Protein AF-A0A0R1YF12-F1 (afdb_monomer)

Radius of gyration: 19.69 Å; Cα contacts (8 Å, |Δi|>4): 323; chains: 1; bounding box: 51×35×56 Å

Sequence (245 aa):
MADLGYPIIEQVQYSPDTPTKLEDIIDGDEKKHRLLIEYPTVYLIYTANKSGGYKVYVGETNDIERRTEQHLNEDSKIRDDWSALAKAKNANMFVIGHDHFNKSLTLDIENQMMLYMLGVPSVKQLNNRRENEQNEYYTADEKELIFSRIWRKLHSFNHELFPVESVIRDSAIFKASPFHDLTNEQKHARDVIIDRVIDALLSKKRGQLILVEGEAGSGKTVLLSTIFYLIRVCLKTSFLAKVPV

Mean predicted aligned error: 9.7 Å

pLDDT: mean 82.24, std 15.06, range [28.94, 98.5]

Structure (mmCIF, N/CA/C/O backbone):
data_AF-A0A0R1YF12-F1
#
_entry.id   AF-A0A0R1YF12-F1
#
loop_
_atom_site.group_PDB
_atom_site.id
_atom_site.type_symbol
_atom_site.label_atom_id
_atom_site.label_alt_id
_atom_site.label_comp_id
_atom_site.label_asym_id
_atom_site.label_entity_id
_atom_site.label_seq_id
_atom_site.pdbx_PDB_ins_code
_atom_site.Cartn_x
_atom_site.Cartn_y
_atom_site.Cartn_z
_atom_site.occupancy
_atom_site.B_iso_or_equiv
_atom_site.auth_seq_id
_atom_site.auth_comp_id
_atom_site.auth_asym_id
_atom_site.auth_atom_id
_atom_site.pdbx_PDB_model_num
ATOM 1 N N . MET A 1 1 ? -15.536 7.388 -22.441 1.00 53.91 1 MET A N 1
ATOM 2 C CA . MET A 1 1 ? -14.547 7.468 -21.346 1.00 53.91 1 MET A CA 1
ATOM 3 C C . MET A 1 1 ? -13.179 7.404 -21.991 1.00 53.91 1 MET A C 1
ATOM 5 O O . MET A 1 1 ? -13.009 6.564 -22.869 1.00 53.91 1 MET A O 1
ATOM 9 N N . ALA A 1 2 ? -12.273 8.325 -21.662 1.00 56.38 2 ALA A N 1
ATOM 10 C CA . ALA A 1 2 ? -10.899 8.261 -22.154 1.00 56.38 2 ALA A CA 1
ATOM 11 C C . ALA A 1 2 ? -10.254 6.945 -21.683 1.00 56.38 2 ALA A C 1
ATOM 13 O O . ALA A 1 2 ? -10.548 6.483 -20.579 1.00 56.38 2 ALA A O 1
ATOM 14 N N . ASP A 1 3 ? -9.436 6.305 -22.521 1.00 79.44 3 ASP A N 1
ATOM 15 C CA . ASP A 1 3 ? -8.668 5.144 -22.074 1.00 79.44 3 ASP A CA 1
ATOM 16 C C . ASP A 1 3 ? -7.563 5.627 -21.132 1.00 79.44 3 ASP A C 1
ATOM 18 O O . ASP A 1 3 ? -6.599 6.249 -21.565 1.00 79.44 3 ASP A O 1
ATOM 22 N N . LEU A 1 4 ? -7.733 5.358 -19.837 1.00 83.75 4 LEU A N 1
ATOM 23 C CA . LEU A 1 4 ? -6.843 5.809 -18.762 1.00 83.75 4 LEU A CA 1
ATOM 24 C C . LEU A 1 4 ? -5.461 5.129 -18.767 1.00 83.75 4 LEU A C 1
ATOM 26 O O . LEU A 1 4 ? -4.657 5.388 -17.883 1.00 83.75 4 LEU A O 1
ATOM 30 N N . GLY A 1 5 ? -5.163 4.263 -19.742 1.00 89.38 5 GLY A N 1
ATOM 31 C CA . GLY A 1 5 ? -3.879 3.565 -19.825 1.00 89.38 5 GLY A CA 1
ATOM 32 C C . GLY A 1 5 ? -3.689 2.492 -18.743 1.00 89.38 5 GLY A C 1
ATOM 33 O O . GLY A 1 5 ? -4.531 2.277 -17.871 1.00 89.38 5 GLY A O 1
ATOM 34 N N . TYR A 1 6 ? -2.603 1.728 -18.830 1.00 94.25 6 TYR A N 1
ATOM 35 C CA . TYR A 1 6 ? -2.324 0.630 -17.898 1.00 94.25 6 TYR A CA 1
ATOM 36 C C . TYR A 1 6 ? -1.106 0.940 -17.028 1.00 94.25 6 TYR A C 1
ATOM 38 O O . TYR A 1 6 ? -0.156 1.556 -17.513 1.00 94.25 6 TYR A O 1
ATOM 46 N N . PRO A 1 7 ? -1.086 0.469 -15.768 1.00 96.62 7 PRO A N 1
ATOM 47 C CA . PRO A 1 7 ? 0.046 0.685 -14.880 1.00 96.62 7 PRO A CA 1
ATOM 48 C C . PRO A 1 7 ? 1.288 -0.074 -15.354 1.00 96.62 7 PRO A C 1
ATOM 50 O O . PRO A 1 7 ? 1.221 -1.232 -15.796 1.00 96.62 7 PRO A O 1
ATOM 53 N N . ILE A 1 8 ? 2.443 0.557 -15.185 1.00 97.56 8 ILE A N 1
ATOM 54 C CA . ILE A 1 8 ? 3.752 -0.086 -15.282 1.00 97.56 8 ILE A CA 1
ATOM 55 C C . ILE A 1 8 ? 4.098 -0.602 -13.889 1.00 97.56 8 ILE A C 1
ATOM 57 O O . ILE A 1 8 ? 3.955 0.117 -12.906 1.00 97.56 8 ILE A O 1
ATOM 61 N N . ILE A 1 9 ? 4.471 -1.878 -13.802 1.00 98.06 9 ILE A N 1
ATOM 62 C CA . ILE A 1 9 ? 4.817 -2.524 -12.537 1.00 98.06 9 ILE A CA 1
ATOM 63 C C . ILE A 1 9 ? 6.048 -3.362 -12.794 1.00 98.06 9 ILE A C 1
ATOM 65 O O . ILE A 1 9 ? 5.989 -4.242 -13.653 1.00 98.06 9 ILE A O 1
ATOM 69 N N . GLU A 1 10 ? 7.103 -3.093 -12.037 1.00 97.50 10 GLU A N 1
ATOM 70 C CA . GLU A 1 10 ? 8.343 -3.857 -12.079 1.00 97.50 10 GLU A CA 1
ATOM 71 C C . GLU A 1 10 ? 8.635 -4.455 -10.708 1.00 97.50 10 GLU A C 1
ATOM 73 O O . GLU A 1 10 ? 8.385 -3.832 -9.672 1.00 97.50 10 GLU A O 1
ATOM 78 N N . GLN A 1 11 ? 9.137 -5.690 -10.712 1.00 96.62 11 GLN A N 1
ATOM 79 C CA . GLN A 1 11 ? 9.561 -6.393 -9.510 1.00 96.62 11 GLN A CA 1
ATOM 80 C C . GLN A 1 11 ? 11.082 -6.444 -9.461 1.00 96.62 11 GLN A C 1
ATOM 82 O O . GLN A 1 11 ? 11.725 -6.941 -10.380 1.00 96.62 11 GLN A O 1
ATOM 87 N N . VAL A 1 12 ? 11.648 -6.014 -8.342 1.00 95.50 12 VAL A N 1
ATOM 88 C CA . VAL A 1 12 ? 13.086 -6.020 -8.100 1.00 95.50 12 VAL A CA 1
ATOM 89 C C . VAL A 1 12 ? 13.380 -6.612 -6.725 1.00 95.50 12 VAL A C 1
ATOM 91 O O . VAL A 1 12 ? 12.577 -6.528 -5.794 1.00 95.50 12 VAL A O 1
ATOM 94 N N . GLN A 1 13 ? 14.537 -7.250 -6.574 1.00 93.75 13 GLN A N 1
ATOM 95 C CA . GLN A 1 13 ? 14.990 -7.693 -5.258 1.00 93.75 13 GLN A CA 1
ATOM 96 C C . GLN A 1 13 ? 15.225 -6.471 -4.363 1.00 93.75 13 GLN A C 1
ATOM 98 O O . GLN A 1 13 ? 15.887 -5.527 -4.787 1.00 93.75 13 GLN A O 1
ATOM 103 N N . TYR A 1 14 ? 14.730 -6.506 -3.125 1.00 92.69 14 TYR A N 1
ATOM 104 C CA . TYR A 1 14 ? 14.918 -5.425 -2.159 1.00 92.69 14 TYR A CA 1
ATOM 105 C C . TYR A 1 14 ? 16.255 -5.593 -1.424 1.00 92.69 14 TYR A C 1
ATOM 107 O O . TYR A 1 14 ? 16.432 -6.515 -0.626 1.00 92.69 14 TYR A O 1
ATOM 115 N N . SER A 1 15 ? 17.218 -4.733 -1.743 1.00 90.25 15 SER A N 1
ATOM 116 C CA . SER A 1 15 ? 18.619 -4.797 -1.317 1.00 90.25 15 SER A CA 1
ATOM 117 C C . SER A 1 15 ? 19.312 -3.446 -1.556 1.00 90.25 15 SER A C 1
ATOM 119 O O . SER A 1 15 ? 18.753 -2.601 -2.246 1.00 90.25 15 SER A O 1
ATOM 121 N N . PRO A 1 16 ? 20.540 -3.222 -1.059 1.00 88.69 16 PRO A N 1
ATOM 122 C CA . PRO A 1 16 ? 21.311 -2.025 -1.412 1.00 88.69 16 PRO A CA 1
ATOM 123 C C . PRO A 1 16 ? 21.475 -1.793 -2.924 1.00 88.69 16 PRO A C 1
ATOM 125 O O . PRO A 1 16 ? 21.505 -0.648 -3.349 1.00 88.69 16 PRO A O 1
ATOM 128 N N . ASP A 1 17 ? 21.486 -2.857 -3.735 1.00 91.19 17 ASP A N 1
ATOM 129 C CA . ASP A 1 17 ? 21.610 -2.768 -5.199 1.00 91.19 17 ASP A CA 1
ATOM 130 C C . ASP A 1 17 ? 20.265 -2.531 -5.915 1.00 91.19 17 ASP A C 1
ATOM 132 O O . ASP A 1 17 ? 20.184 -2.636 -7.139 1.00 91.19 17 ASP A O 1
ATOM 136 N N . THR A 1 18 ? 19.172 -2.297 -5.177 1.00 92.94 18 THR A N 1
ATOM 137 C CA . THR A 1 18 ? 17.835 -2.116 -5.764 1.00 92.94 18 THR A CA 1
ATOM 138 C C . THR A 1 18 ? 17.770 -0.987 -6.795 1.00 92.94 18 THR A C 1
ATOM 140 O O . THR A 1 18 ? 17.207 -1.263 -7.851 1.00 92.94 18 THR A O 1
ATOM 143 N N . PRO A 1 19 ? 18.328 0.221 -6.560 1.00 92.19 19 PRO A N 1
ATOM 144 C CA . PRO A 1 19 ? 18.295 1.295 -7.558 1.00 92.19 19 PRO A CA 1
ATOM 145 C C . PRO A 1 19 ? 18.938 0.874 -8.885 1.00 92.19 19 PRO A C 1
ATOM 147 O O . PRO A 1 19 ? 18.293 0.909 -9.926 1.00 92.19 19 PRO A O 1
ATOM 150 N N . THR A 1 20 ? 20.155 0.321 -8.836 1.00 93.81 20 THR A N 1
ATOM 151 C CA . THR A 1 20 ? 20.862 -0.158 -10.035 1.00 93.81 20 THR A CA 1
ATOM 152 C C . THR A 1 20 ? 20.088 -1.253 -10.766 1.00 93.81 20 THR A C 1
ATOM 154 O O . THR A 1 20 ? 19.916 -1.179 -11.974 1.00 93.81 20 THR A O 1
ATOM 157 N N . LYS A 1 21 ? 19.553 -2.245 -10.043 1.00 94.75 21 LYS A N 1
ATOM 158 C CA . LYS A 1 21 ? 18.753 -3.314 -10.664 1.00 94.75 21 LYS A CA 1
ATOM 159 C C . LYS A 1 21 ? 17.446 -2.798 -11.265 1.00 94.75 21 LYS A C 1
ATOM 161 O O . LYS A 1 21 ? 16.944 -3.399 -12.208 1.00 94.75 21 LYS A O 1
ATOM 166 N N . LEU A 1 22 ? 16.855 -1.754 -10.686 1.00 95.25 22 LEU A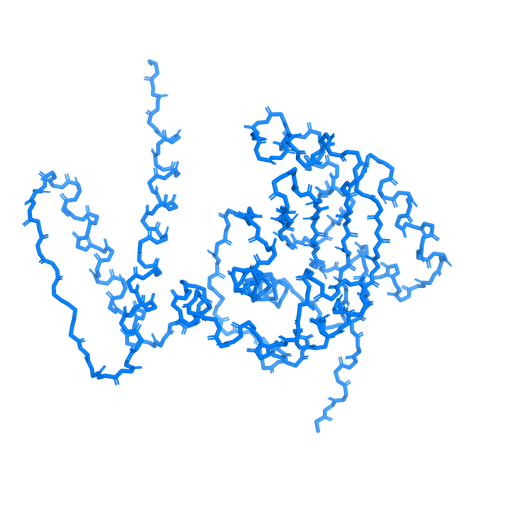 N 1
ATOM 167 C CA . LEU A 1 22 ? 15.647 -1.141 -11.225 1.00 95.25 22 LEU A CA 1
ATOM 168 C C . LEU A 1 22 ? 15.954 -0.430 -12.546 1.00 95.25 22 LEU A C 1
ATOM 170 O O . LEU A 1 22 ? 15.212 -0.627 -13.502 1.00 95.25 22 LEU A O 1
ATOM 174 N N . GLU A 1 23 ? 17.068 0.298 -12.619 1.00 94.69 2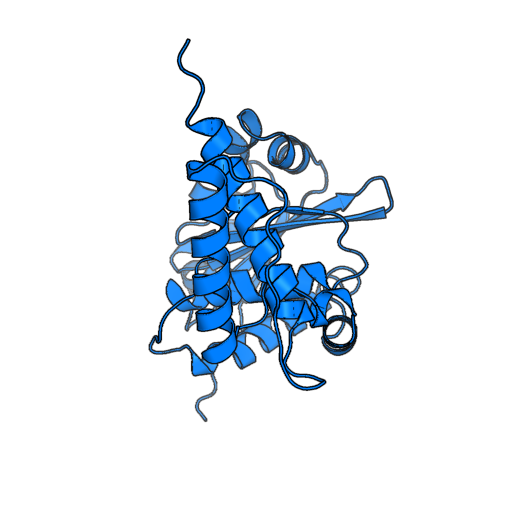3 GLU A N 1
ATOM 175 C CA . GLU A 1 23 ? 17.568 0.884 -13.869 1.00 94.69 23 GLU A CA 1
ATOM 176 C C . GLU A 1 23 ? 17.871 -0.180 -14.933 1.00 94.69 23 GLU A C 1
ATOM 178 O O . GLU A 1 23 ? 17.442 -0.055 -16.080 1.00 94.69 23 GLU A O 1
ATOM 183 N N . ASP A 1 24 ? 18.502 -1.294 -14.547 1.00 96.12 24 ASP A N 1
ATOM 184 C CA . ASP A 1 24 ? 18.747 -2.417 -15.462 1.00 96.12 24 ASP A CA 1
ATOM 185 C C . ASP A 1 24 ? 17.434 -3.014 -16.020 1.00 96.12 24 ASP A C 1
ATOM 187 O O . ASP A 1 24 ? 17.386 -3.443 -17.169 1.00 96.12 24 ASP A O 1
ATOM 191 N N . ILE A 1 25 ? 16.355 -3.052 -15.223 1.00 95.31 25 ILE A N 1
ATOM 192 C CA . ILE A 1 25 ? 15.022 -3.526 -15.654 1.00 95.31 25 ILE A CA 1
ATOM 193 C C . ILE A 1 25 ? 14.316 -2.502 -16.557 1.00 95.31 25 ILE A C 1
ATOM 195 O O . ILE A 1 25 ? 13.521 -2.875 -17.431 1.00 95.31 25 ILE A O 1
ATOM 199 N N . ILE A 1 26 ? 14.559 -1.212 -16.322 1.00 95.62 26 ILE A N 1
ATOM 200 C CA . ILE A 1 26 ? 14.059 -0.129 -17.169 1.00 95.62 26 ILE A CA 1
ATOM 201 C C . ILE A 1 26 ? 14.693 -0.226 -18.562 1.00 95.62 26 ILE A C 1
ATOM 203 O O . ILE A 1 26 ? 13.985 0.006 -19.540 1.00 95.62 26 ILE A O 1
ATOM 207 N N . ASP A 1 27 ? 15.967 -0.625 -18.653 1.00 95.19 27 ASP A N 1
ATOM 208 C CA . ASP A 1 27 ? 16.683 -0.917 -19.910 1.00 95.19 27 ASP A CA 1
ATOM 209 C C . ASP A 1 27 ? 16.573 0.228 -20.939 1.00 95.19 27 ASP A C 1
ATOM 211 O O . ASP A 1 27 ? 16.344 0.031 -22.132 1.00 95.19 27 ASP A O 1
ATOM 215 N N . GLY A 1 28 ? 16.656 1.472 -20.454 1.00 92.62 28 GLY A N 1
ATOM 216 C CA . GLY A 1 28 ? 16.552 2.674 -21.286 1.00 92.62 28 GLY A CA 1
ATOM 217 C C . GLY A 1 28 ? 15.155 2.976 -21.851 1.00 92.62 28 GLY A C 1
ATOM 218 O O . GLY A 1 28 ? 15.029 3.880 -22.677 1.00 92.62 28 GLY A O 1
ATOM 219 N N . ASP A 1 29 ? 14.098 2.271 -21.428 1.00 97.38 29 ASP A N 1
ATOM 220 C CA . ASP A 1 29 ? 12.715 2.616 -21.778 1.00 97.38 29 ASP A CA 1
ATOM 221 C C . ASP A 1 29 ? 12.332 3.962 -21.140 1.00 97.38 29 ASP A C 1
ATOM 223 O O . ASP A 1 29 ? 12.063 4.057 -19.939 1.00 97.38 29 ASP A O 1
ATOM 227 N N . GLU A 1 30 ? 12.277 5.011 -21.965 1.00 96.44 30 GLU A N 1
ATOM 228 C CA . GLU A 1 30 ? 11.981 6.383 -21.535 1.00 96.44 30 GLU A CA 1
ATOM 229 C C . GLU A 1 30 ? 10.658 6.495 -20.763 1.00 96.44 30 GLU A C 1
ATOM 231 O O . GLU A 1 30 ? 10.551 7.271 -19.809 1.00 96.44 30 GLU A O 1
ATOM 236 N N . LYS A 1 31 ? 9.634 5.717 -21.146 1.00 95.44 31 LYS A N 1
ATOM 237 C CA . LYS A 1 31 ? 8.334 5.763 -20.471 1.00 95.44 31 LYS A CA 1
ATOM 238 C C . LYS A 1 31 ? 8.425 5.111 -19.096 1.00 95.44 31 LYS A C 1
ATOM 240 O O . LYS A 1 31 ? 7.873 5.658 -18.139 1.00 95.44 31 LYS A O 1
ATOM 245 N N . LYS A 1 32 ? 9.100 3.964 -18.978 1.00 96.69 32 LYS A N 1
ATOM 246 C CA . LYS A 1 32 ? 9.323 3.322 -17.674 1.00 96.69 32 LYS A CA 1
ATOM 247 C C . LYS A 1 32 ? 10.170 4.201 -16.765 1.00 96.69 32 LYS A C 1
ATOM 249 O O . LYS A 1 32 ? 9.758 4.418 -15.630 1.00 96.69 32 LYS A O 1
ATOM 254 N N . HIS A 1 33 ? 11.282 4.737 -17.268 1.00 96.19 33 HIS A N 1
ATOM 255 C CA . HIS A 1 33 ? 12.165 5.618 -16.505 1.00 96.19 33 HIS A CA 1
ATOM 256 C C . HIS A 1 33 ? 11.381 6.799 -15.932 1.00 96.19 33 HIS A C 1
ATOM 258 O O . HIS A 1 33 ? 11.318 6.989 -14.717 1.00 96.19 33 HIS A O 1
ATOM 264 N N . ARG A 1 34 ? 10.655 7.518 -16.798 1.00 95.69 34 ARG A N 1
ATOM 265 C CA . ARG A 1 34 ? 9.807 8.630 -16.372 1.00 95.69 34 ARG A CA 1
ATOM 266 C C . ARG A 1 34 ? 8.809 8.201 -15.293 1.00 95.69 34 ARG A C 1
ATOM 268 O O . ARG A 1 34 ? 8.730 8.852 -14.261 1.00 95.69 34 ARG A O 1
ATOM 275 N N . LEU A 1 35 ? 8.027 7.140 -15.516 1.00 96.38 35 LEU A N 1
ATOM 276 C CA . LEU A 1 35 ? 6.925 6.772 -14.615 1.00 96.38 35 LEU A CA 1
ATOM 277 C C . LEU A 1 35 ? 7.353 6.069 -13.319 1.00 96.38 35 LEU A C 1
ATOM 279 O O . LEU A 1 35 ? 6.562 6.062 -12.378 1.00 96.38 35 LEU A O 1
ATOM 283 N N . LEU A 1 36 ? 8.532 5.444 -13.276 1.00 96.44 36 LEU A N 1
ATOM 284 C CA . LEU A 1 36 ? 9.010 4.685 -12.115 1.00 96.44 36 LEU A CA 1
ATOM 285 C C . LEU A 1 36 ? 10.060 5.440 -11.287 1.00 96.44 36 LEU A C 1
ATOM 287 O O . LEU A 1 36 ? 10.169 5.166 -10.093 1.00 96.44 36 LEU A O 1
ATOM 291 N N . ILE A 1 37 ? 10.807 6.370 -11.891 1.00 94.06 37 ILE A N 1
ATOM 292 C CA . ILE A 1 37 ? 11.914 7.088 -11.239 1.00 94.06 37 ILE A CA 1
ATOM 293 C C . ILE A 1 37 ? 11.576 8.569 -11.036 1.00 94.06 37 ILE A C 1
ATOM 295 O O . ILE A 1 37 ? 11.689 9.083 -9.926 1.00 94.06 37 ILE A O 1
ATOM 299 N N . GLU A 1 38 ? 11.115 9.250 -12.089 1.00 92.88 38 GLU A N 1
ATOM 300 C CA . GLU A 1 38 ? 10.952 10.716 -12.104 1.00 92.88 38 GLU A CA 1
ATOM 301 C C . GLU A 1 38 ? 9.548 11.204 -11.706 1.00 92.88 38 GLU A C 1
ATOM 303 O O . GLU A 1 38 ? 9.304 12.409 -11.592 1.00 92.88 38 GLU A O 1
ATOM 308 N N . TYR A 1 39 ? 8.599 10.286 -11.526 1.00 92.94 39 TYR A N 1
ATOM 309 C CA . TYR A 1 39 ? 7.194 10.588 -11.261 1.00 92.94 39 TYR A CA 1
ATOM 310 C C . TYR A 1 39 ? 6.746 10.015 -9.909 1.00 92.94 39 TYR A C 1
ATOM 312 O O . TYR A 1 39 ? 7.394 9.110 -9.381 1.00 92.94 39 TYR A O 1
ATOM 320 N N . PRO A 1 40 ? 5.646 10.516 -9.308 1.00 95.25 40 PRO A N 1
ATOM 321 C CA . PRO A 1 40 ? 5.090 9.908 -8.106 1.00 95.25 40 PRO A CA 1
ATOM 322 C C . PRO A 1 40 ? 4.810 8.420 -8.327 1.00 95.25 40 PRO A C 1
ATOM 324 O O . PRO A 1 40 ? 4.174 8.047 -9.311 1.00 95.25 40 PRO A O 1
ATOM 327 N N . THR A 1 41 ? 5.255 7.580 -7.397 1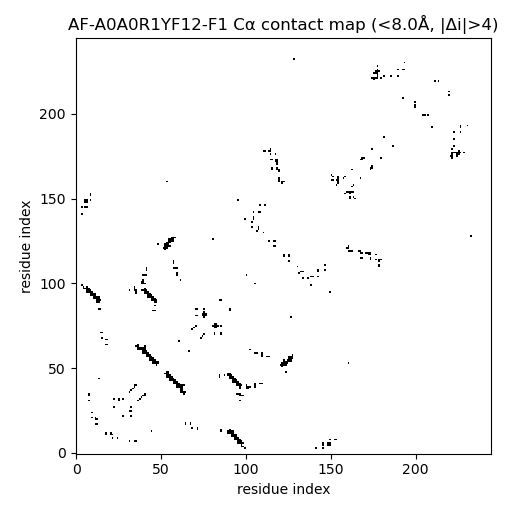.00 96.38 41 THR A N 1
ATOM 328 C CA . THR A 1 41 ? 5.112 6.123 -7.455 1.00 96.38 41 THR A CA 1
ATOM 329 C C . THR A 1 41 ? 4.531 5.562 -6.172 1.00 96.38 41 THR A C 1
ATOM 331 O O . THR A 1 41 ? 4.654 6.133 -5.085 1.00 96.38 41 THR A O 1
ATOM 334 N N . VAL A 1 42 ? 3.916 4.391 -6.306 1.00 97.31 42 VAL A N 1
ATOM 335 C CA . VAL A 1 42 ? 3.547 3.532 -5.180 1.00 97.31 42 VAL A CA 1
ATOM 336 C C . VAL A 1 42 ? 4.452 2.311 -5.218 1.00 97.31 42 VAL A C 1
ATOM 338 O O . VAL A 1 42 ? 4.744 1.778 -6.284 1.00 97.31 42 VAL A O 1
ATOM 341 N N . TYR A 1 43 ? 4.903 1.850 -4.061 1.00 96.62 43 TYR A N 1
ATOM 342 C CA . TYR A 1 43 ? 5.746 0.670 -3.956 1.00 96.62 43 TYR A CA 1
ATOM 343 C C . TYR A 1 43 ? 5.290 -0.250 -2.836 1.00 96.62 43 TYR A C 1
ATOM 345 O O . TYR A 1 43 ? 4.664 0.160 -1.853 1.00 96.62 43 TYR A O 1
ATOM 353 N N . LEU A 1 44 ? 5.628 -1.525 -2.994 1.00 95.06 44 LEU A N 1
ATOM 354 C CA . LEU A 1 44 ? 5.303 -2.566 -2.034 1.00 95.06 44 LEU A CA 1
ATOM 355 C C . LEU A 1 44 ? 6.530 -3.427 -1.781 1.00 95.06 44 LEU A C 1
ATOM 357 O O . LEU A 1 44 ? 7.043 -4.048 -2.704 1.00 95.06 44 LEU A O 1
ATOM 361 N N . ILE A 1 45 ? 6.981 -3.488 -0.532 1.00 94.25 45 ILE A N 1
ATOM 362 C CA . ILE A 1 45 ? 8.085 -4.354 -0.113 1.00 94.25 45 ILE A CA 1
ATOM 363 C C . ILE A 1 45 ? 7.489 -5.540 0.627 1.00 94.25 45 ILE A C 1
ATOM 365 O O . ILE A 1 45 ? 6.686 -5.366 1.546 1.00 94.25 45 ILE A O 1
ATOM 369 N N . TYR A 1 46 ? 7.891 -6.750 0.259 1.00 93.00 46 TYR A N 1
ATOM 370 C CA . TYR A 1 46 ? 7.401 -7.954 0.908 1.00 93.00 46 TYR A CA 1
ATOM 371 C C . TYR A 1 46 ? 8.484 -9.011 1.097 1.00 93.00 46 TYR A C 1
ATOM 373 O O . TYR A 1 46 ? 9.446 -9.115 0.340 1.00 93.00 46 TYR A O 1
ATOM 381 N N . THR A 1 47 ? 8.302 -9.833 2.125 1.00 92.12 47 THR A N 1
ATOM 382 C CA . THR A 1 47 ? 9.105 -11.035 2.373 1.00 92.12 47 THR A CA 1
ATOM 383 C C . THR A 1 47 ? 8.202 -12.149 2.877 1.00 92.12 47 THR A C 1
ATOM 385 O O . THR A 1 47 ? 7.239 -11.898 3.608 1.00 92.12 47 THR A O 1
ATOM 388 N N . ALA A 1 48 ? 8.543 -13.393 2.546 1.00 88.31 48 ALA A N 1
ATOM 389 C CA . ALA A 1 48 ? 7.930 -14.547 3.186 1.00 88.31 48 ALA A CA 1
ATOM 390 C C . ALA A 1 48 ? 8.171 -14.493 4.705 1.00 88.31 48 ALA A C 1
ATOM 392 O O . ALA A 1 48 ? 9.258 -14.138 5.177 1.00 88.31 48 ALA A O 1
ATOM 393 N N . ASN A 1 49 ? 7.144 -14.828 5.478 1.00 77.50 49 ASN A N 1
ATOM 394 C CA . ASN A 1 49 ? 7.207 -14.938 6.924 1.00 77.50 49 ASN A CA 1
ATOM 395 C C . ASN A 1 49 ? 7.563 -16.380 7.319 1.00 77.50 49 ASN A C 1
ATOM 397 O O . ASN A 1 49 ? 7.051 -17.337 6.744 1.00 77.50 49 ASN A O 1
ATOM 401 N N . LYS A 1 50 ? 8.412 -16.550 8.341 1.00 73.38 50 LYS A N 1
ATOM 402 C CA . LYS A 1 50 ? 8.850 -17.872 8.829 1.00 73.38 50 LYS A CA 1
ATOM 403 C C . LYS A 1 50 ? 7.690 -18.754 9.304 1.00 73.38 50 LYS A C 1
ATOM 405 O O . LYS A 1 50 ? 7.793 -19.970 9.236 1.00 73.38 50 LYS A O 1
ATOM 410 N N . SER A 1 51 ? 6.604 -18.148 9.781 1.00 75.12 51 SER A N 1
ATOM 411 C CA . SER A 1 51 ? 5.383 -18.840 10.216 1.00 75.12 51 SER A CA 1
ATOM 412 C C . SER A 1 51 ? 4.373 -19.085 9.082 1.00 75.12 51 SER A C 1
ATOM 414 O O . SER A 1 51 ? 3.223 -19.412 9.364 1.00 75.12 51 SER A O 1
ATOM 416 N N . GLY A 1 52 ? 4.764 -18.869 7.823 1.00 81.94 52 GLY A N 1
ATOM 417 C CA . GLY A 1 52 ? 3.871 -18.878 6.663 1.00 81.94 52 GLY A CA 1
ATOM 418 C C . GLY A 1 52 ? 3.237 -17.511 6.380 1.00 81.94 52 GLY A C 1
ATOM 419 O O . GLY A 1 52 ? 3.070 -16.682 7.283 1.00 81.94 52 GLY A O 1
ATOM 420 N N . GLY A 1 53 ? 2.887 -17.280 5.112 1.00 88.12 53 GLY A N 1
ATOM 421 C CA . GLY A 1 53 ? 2.367 -16.006 4.614 1.00 88.12 53 GLY A CA 1
ATOM 422 C C . GLY A 1 53 ? 3.447 -14.938 4.407 1.00 88.12 53 GLY A C 1
ATOM 423 O O . GLY A 1 53 ? 4.638 -15.242 4.353 1.00 88.12 53 GLY A O 1
ATOM 424 N N . TYR A 1 54 ? 3.038 -13.673 4.328 1.00 90.56 54 TYR A N 1
ATOM 425 C CA . TYR A 1 54 ? 3.891 -12.543 3.964 1.00 90.56 54 TYR A CA 1
ATOM 426 C C . TYR A 1 54 ? 3.903 -11.448 5.030 1.00 90.56 54 TYR A C 1
ATOM 428 O O . TYR A 1 54 ? 2.915 -11.202 5.730 1.00 90.56 54 TYR A O 1
ATOM 436 N N . LYS A 1 55 ? 5.045 -10.768 5.131 1.00 89.25 55 LYS A N 1
ATOM 437 C CA . LYS A 1 55 ? 5.148 -9.442 5.741 1.00 89.25 55 LYS A CA 1
ATOM 438 C C . LYS A 1 55 ? 5.209 -8.421 4.622 1.00 89.25 55 LYS A C 1
ATOM 440 O O . LYS A 1 55 ? 5.997 -8.613 3.700 1.00 89.25 55 LYS A O 1
ATOM 445 N N . VAL A 1 56 ? 4.403 -7.374 4.725 1.00 90.56 56 VAL A N 1
ATOM 446 C CA . VAL A 1 56 ? 4.203 -6.384 3.668 1.00 90.56 56 VAL A CA 1
ATOM 447 C C . VAL A 1 56 ? 4.370 -4.979 4.234 1.00 90.56 56 VAL A C 1
ATOM 449 O O . VAL A 1 56 ? 3.886 -4.662 5.324 1.00 90.56 56 VAL A O 1
ATOM 452 N N . TYR A 1 57 ? 5.049 -4.137 3.470 1.00 89.56 57 TYR A N 1
ATOM 453 C CA . TYR A 1 57 ? 5.085 -2.695 3.635 1.00 89.56 57 TYR A CA 1
ATOM 454 C C . TYR A 1 57 ? 4.586 -2.050 2.344 1.00 89.56 57 TYR A C 1
ATOM 456 O O . TYR A 1 57 ? 5.011 -2.447 1.261 1.00 89.56 57 TYR A O 1
ATOM 464 N N . VAL A 1 58 ? 3.716 -1.054 2.468 1.00 91.75 58 VAL A N 1
ATOM 465 C CA . VAL A 1 58 ? 3.209 -0.257 1.347 1.00 91.75 58 VAL A CA 1
ATOM 466 C C . VAL A 1 58 ? 3.623 1.187 1.583 1.00 91.75 58 VAL A C 1
ATOM 468 O O . VAL A 1 58 ? 3.579 1.649 2.724 1.00 91.75 58 VAL A O 1
ATOM 471 N N . GLY A 1 59 ? 4.051 1.877 0.531 1.00 91.81 59 GLY A N 1
ATOM 472 C CA . GLY A 1 59 ? 4.376 3.293 0.599 1.00 91.81 59 GLY A CA 1
ATOM 473 C C . GLY A 1 59 ? 4.217 3.993 -0.740 1.00 91.81 59 GLY A C 1
ATOM 474 O O . GLY A 1 59 ? 4.214 3.353 -1.787 1.00 91.81 59 GLY A O 1
ATOM 475 N N . GLU A 1 60 ? 4.153 5.317 -0.702 1.00 93.31 60 GLU A N 1
ATOM 476 C CA . GLU A 1 60 ? 4.308 6.177 -1.876 1.00 93.31 60 GLU A CA 1
ATOM 477 C C . GLU A 1 60 ? 5.543 7.080 -1.740 1.00 93.31 60 GLU A C 1
ATOM 479 O O . GLU A 1 60 ? 6.066 7.295 -0.638 1.00 93.31 60 GLU A O 1
ATOM 484 N N . THR A 1 61 ? 6.071 7.552 -2.866 1.00 93.75 61 THR A N 1
ATOM 485 C CA . THR A 1 61 ? 7.194 8.494 -2.908 1.00 93.75 61 THR A CA 1
ATOM 486 C C . THR A 1 61 ? 7.258 9.205 -4.258 1.00 93.75 61 THR A C 1
ATOM 488 O O . THR A 1 61 ? 6.741 8.716 -5.254 1.00 93.75 61 THR A O 1
ATOM 491 N N . ASN A 1 62 ? 7.930 10.354 -4.295 1.00 93.25 62 ASN A N 1
ATOM 492 C CA . ASN A 1 62 ? 8.285 11.039 -5.546 1.00 93.25 62 ASN A CA 1
ATOM 493 C C . ASN A 1 62 ? 9.716 10.714 -6.002 1.00 93.25 62 ASN A C 1
ATOM 495 O O . ASN A 1 62 ? 10.188 11.275 -6.977 1.00 93.25 62 ASN A O 1
ATOM 499 N N . ASP A 1 63 ? 10.427 9.911 -5.217 1.00 92.94 63 ASP A N 1
ATOM 500 C CA . ASP A 1 63 ? 11.833 9.577 -5.407 1.00 92.94 63 ASP A CA 1
ATOM 501 C C . ASP A 1 63 ? 12.043 8.193 -4.791 1.00 92.94 63 ASP A C 1
ATOM 503 O O . ASP A 1 63 ? 12.087 8.035 -3.560 1.00 92.94 63 ASP A O 1
ATOM 507 N N . ILE A 1 64 ? 11.995 7.172 -5.645 1.00 94.88 64 ILE A N 1
ATOM 508 C CA . ILE A 1 64 ? 11.999 5.774 -5.214 1.00 94.88 64 ILE A CA 1
ATOM 509 C C . ILE A 1 64 ? 13.382 5.316 -4.771 1.00 94.88 64 ILE A C 1
ATOM 511 O O . ILE A 1 64 ? 13.490 4.548 -3.812 1.00 94.88 64 ILE A O 1
ATOM 515 N N . GLU A 1 65 ? 14.431 5.835 -5.402 1.00 93.00 65 GLU A N 1
ATOM 516 C CA . GLU A 1 65 ? 15.816 5.491 -5.105 1.00 93.00 65 GLU A CA 1
ATOM 517 C C . GLU A 1 65 ? 16.193 5.984 -3.712 1.00 93.00 65 GLU A C 1
ATOM 519 O O . GLU A 1 65 ? 16.485 5.177 -2.823 1.00 93.00 65 GLU A O 1
ATOM 524 N N . ARG A 1 66 ? 16.036 7.290 -3.458 1.00 91.38 66 ARG A N 1
ATOM 525 C CA . ARG A 1 66 ? 16.328 7.873 -2.145 1.00 91.38 66 ARG A CA 1
ATOM 526 C C . ARG A 1 66 ? 15.462 7.258 -1.057 1.00 91.38 66 ARG A C 1
ATOM 528 O O . ARG A 1 66 ? 15.930 7.035 0.060 1.00 91.38 66 ARG A O 1
ATOM 535 N N . ARG A 1 67 ? 14.185 6.969 -1.347 1.00 91.88 67 ARG A N 1
ATOM 536 C CA . ARG A 1 67 ? 13.298 6.351 -0.351 1.00 91.88 67 ARG A CA 1
ATOM 537 C C . ARG A 1 67 ? 13.741 4.931 -0.008 1.00 91.88 67 ARG A C 1
ATOM 539 O O . ARG A 1 67 ? 13.685 4.555 1.162 1.00 91.88 67 ARG A O 1
ATOM 546 N N . THR A 1 68 ? 14.204 4.170 -0.996 1.00 91.25 68 THR A N 1
ATOM 547 C CA . THR A 1 68 ? 14.758 2.824 -0.805 1.00 91.25 68 THR A CA 1
ATOM 548 C C . THR A 1 68 ? 16.022 2.868 0.050 1.00 91.25 68 THR A C 1
ATOM 550 O O . THR A 1 68 ? 16.118 2.140 1.040 1.00 91.25 68 THR A O 1
ATOM 553 N N . GLU A 1 69 ? 16.952 3.776 -0.253 1.00 88.56 69 GLU A N 1
ATOM 554 C CA . GLU A 1 69 ? 18.165 3.976 0.547 1.00 88.56 69 GLU A CA 1
ATOM 555 C C . GLU A 1 69 ? 17.846 4.356 1.995 1.00 88.56 69 GLU A C 1
ATOM 557 O O . GLU A 1 69 ? 18.413 3.787 2.932 1.00 88.56 69 GLU A O 1
ATOM 562 N N . GLN A 1 70 ? 16.899 5.277 2.193 1.00 86.75 70 GLN A N 1
ATOM 563 C CA . GLN A 1 70 ? 16.466 5.703 3.520 1.00 86.75 70 GLN A CA 1
ATOM 564 C C . GLN A 1 70 ? 15.928 4.526 4.343 1.00 86.75 70 GLN A C 1
ATOM 566 O O . GLN A 1 70 ? 16.282 4.360 5.515 1.00 86.75 70 GLN A O 1
ATOM 571 N N . HIS A 1 71 ? 15.101 3.675 3.734 1.00 84.88 71 HIS A N 1
ATOM 572 C CA . HIS A 1 71 ? 14.558 2.500 4.413 1.00 84.88 71 HIS A CA 1
ATOM 573 C C . HIS A 1 71 ? 15.644 1.509 4.835 1.00 84.88 71 HIS A C 1
ATOM 575 O O . HIS A 1 71 ? 15.596 0.950 5.935 1.00 84.88 71 HIS A O 1
ATOM 581 N N . LEU A 1 72 ? 16.635 1.296 3.968 1.00 83.31 72 LEU A N 1
ATOM 582 C CA . LEU A 1 72 ? 17.747 0.379 4.212 1.00 83.31 72 LEU A CA 1
ATOM 583 C C . LEU A 1 72 ? 18.720 0.909 5.270 1.00 83.31 72 LEU A C 1
ATOM 585 O O . LEU A 1 72 ? 19.163 0.137 6.124 1.00 83.31 72 LEU A O 1
ATOM 589 N N . ASN A 1 73 ? 19.028 2.207 5.251 1.00 81.06 73 ASN A N 1
ATOM 590 C CA . ASN A 1 73 ? 20.153 2.780 5.996 1.00 81.06 73 ASN A CA 1
ATOM 591 C C . ASN A 1 73 ? 19.759 3.564 7.252 1.00 81.06 73 ASN A C 1
ATOM 593 O O . ASN A 1 73 ? 20.582 3.684 8.167 1.00 81.06 73 ASN A O 1
ATOM 597 N N . GLU A 1 74 ? 18.543 4.105 7.312 1.00 78.44 74 GLU A N 1
ATOM 598 C CA . GLU A 1 74 ? 18.080 4.968 8.405 1.00 78.44 74 GLU A CA 1
ATOM 599 C C . GLU A 1 74 ? 16.941 4.311 9.184 1.00 78.44 74 GLU A C 1
ATOM 601 O O . GLU A 1 74 ? 17.089 4.025 10.377 1.00 78.44 74 GLU A O 1
ATOM 606 N N . ASP A 1 75 ? 15.830 3.995 8.510 1.00 74.06 75 ASP A N 1
ATOM 607 C CA . ASP A 1 75 ? 14.636 3.457 9.173 1.00 74.06 75 ASP A CA 1
ATOM 608 C C . ASP A 1 75 ? 14.919 2.085 9.820 1.00 74.06 75 ASP A C 1
ATOM 610 O O . ASP A 1 75 ? 14.404 1.790 10.904 1.00 74.06 75 ASP A O 1
ATOM 614 N N . SER A 1 76 ? 15.808 1.280 9.224 1.00 70.94 76 SER A N 1
ATOM 615 C CA . SER A 1 76 ? 16.242 -0.032 9.735 1.00 70.94 76 SER A CA 1
ATOM 616 C C . SER A 1 76 ? 17.020 0.015 11.058 1.00 70.94 76 SER A C 1
ATOM 618 O O . SER A 1 76 ? 17.089 -1.001 11.762 1.00 70.94 76 SER A O 1
ATOM 620 N N . LYS A 1 77 ? 17.603 1.175 11.403 1.00 64.44 77 LYS A N 1
ATOM 621 C CA . LYS A 1 77 ? 18.363 1.400 12.647 1.00 64.44 77 LYS A CA 1
ATOM 622 C C . LYS A 1 77 ? 17.468 1.806 13.811 1.00 64.44 77 LYS A C 1
ATOM 624 O O . LYS A 1 77 ? 17.810 1.552 14.960 1.00 64.44 77 LYS A O 1
ATOM 629 N N . ILE A 1 78 ? 16.346 2.454 13.509 1.00 63.34 78 ILE A N 1
ATOM 630 C CA . ILE A 1 78 ? 15.453 3.059 14.505 1.00 63.34 78 ILE A CA 1
ATOM 631 C C . ILE A 1 78 ? 14.220 2.180 14.737 1.00 63.34 78 ILE A C 1
ATOM 633 O O . ILE A 1 78 ? 13.588 2.256 15.791 1.00 63.34 78 ILE A O 1
ATOM 637 N N . ARG A 1 79 ? 13.848 1.347 13.758 1.00 65.06 79 ARG A N 1
ATOM 638 C CA . ARG A 1 79 ? 12.613 0.572 13.811 1.00 65.06 79 ARG A CA 1
ATOM 639 C C . ARG A 1 79 ? 12.853 -0.921 13.595 1.00 65.06 79 ARG A C 1
ATOM 641 O O . ARG A 1 79 ? 13.303 -1.358 12.536 1.00 65.06 79 ARG A O 1
ATOM 648 N N . ASP A 1 80 ? 12.455 -1.717 14.583 1.00 65.62 80 ASP A N 1
ATOM 649 C CA . ASP A 1 80 ? 12.589 -3.179 14.554 1.00 65.62 80 ASP A CA 1
ATOM 650 C C . ASP A 1 80 ? 11.821 -3.831 13.392 1.00 65.62 80 ASP A C 1
ATOM 652 O O . ASP A 1 80 ? 12.250 -4.851 12.845 1.00 65.62 80 ASP A O 1
ATOM 656 N N . ASP A 1 81 ? 10.698 -3.229 12.983 1.00 65.56 81 ASP A N 1
ATOM 657 C CA . ASP A 1 81 ? 9.884 -3.701 11.862 1.00 65.56 81 ASP A CA 1
ATOM 658 C C . ASP A 1 81 ? 10.613 -3.571 10.514 1.00 65.56 81 ASP A C 1
ATOM 660 O O . ASP A 1 81 ? 10.536 -4.486 9.689 1.00 65.56 81 ASP A O 1
ATOM 664 N N . TRP A 1 82 ? 11.396 -2.505 10.333 1.00 66.00 82 TRP A N 1
ATOM 665 C CA . TRP A 1 82 ? 12.282 -2.315 9.182 1.00 66.00 82 TRP A CA 1
ATOM 666 C C . TRP A 1 82 ? 13.560 -3.126 9.255 1.00 66.00 82 TRP A C 1
ATOM 668 O O . TRP A 1 82 ? 13.991 -3.656 8.235 1.00 66.00 82 TRP A O 1
ATOM 678 N N . SER A 1 83 ? 14.151 -3.282 10.443 1.00 63.78 83 SER A N 1
ATOM 679 C CA . SER A 1 83 ? 15.355 -4.102 10.615 1.00 63.78 83 SER A CA 1
ATOM 680 C C . SER A 1 83 ? 15.131 -5.533 10.116 1.00 63.78 83 SER A C 1
ATOM 682 O O . SER A 1 83 ? 16.002 -6.121 9.477 1.00 63.78 83 SER A O 1
ATOM 684 N N . ALA A 1 84 ? 13.936 -6.085 10.353 1.00 69.00 84 ALA A N 1
ATOM 685 C CA . ALA A 1 84 ? 13.559 -7.408 9.866 1.00 69.00 84 ALA A CA 1
ATOM 686 C C . ALA A 1 84 ? 13.398 -7.475 8.336 1.00 69.00 84 ALA A C 1
ATOM 688 O O . ALA A 1 84 ? 13.759 -8.493 7.750 1.00 69.00 84 ALA A O 1
ATOM 689 N N . LEU A 1 85 ? 12.873 -6.419 7.699 1.00 72.12 85 LEU A N 1
ATOM 690 C CA . LEU A 1 85 ? 12.715 -6.339 6.240 1.00 72.12 85 LEU A CA 1
ATOM 691 C C . LEU A 1 85 ? 14.058 -6.118 5.534 1.00 72.12 85 LEU A C 1
ATOM 693 O O . LEU A 1 85 ? 14.381 -6.851 4.609 1.00 72.12 85 LEU A O 1
ATOM 697 N N . ALA A 1 86 ? 14.874 -5.178 6.014 1.00 70.75 86 ALA A N 1
ATOM 698 C CA . ALA A 1 86 ? 16.188 -4.873 5.446 1.00 70.75 86 ALA A CA 1
ATOM 699 C C . ALA A 1 86 ? 17.177 -6.049 5.556 1.00 70.75 86 ALA A C 1
ATOM 701 O O . ALA A 1 86 ? 18.042 -6.220 4.703 1.00 70.75 86 ALA A O 1
ATOM 702 N N . LYS A 1 87 ? 17.052 -6.888 6.594 1.00 72.69 87 LYS A N 1
ATOM 703 C CA . LYS A 1 87 ? 17.894 -8.085 6.788 1.00 72.69 87 LYS A CA 1
ATOM 704 C C . LYS A 1 87 ? 17.332 -9.344 6.120 1.00 72.69 87 LYS A C 1
ATOM 706 O O . LYS A 1 87 ? 17.972 -10.399 6.177 1.00 72.69 87 LYS A O 1
ATOM 711 N N . ALA A 1 88 ? 16.132 -9.289 5.542 1.00 77.31 88 ALA A N 1
ATOM 712 C CA . ALA A 1 88 ? 15.528 -10.450 4.907 1.00 77.31 88 ALA A CA 1
ATOM 713 C C . ALA A 1 88 ? 16.214 -10.732 3.564 1.00 77.31 88 ALA A C 1
ATOM 715 O O . ALA A 1 88 ? 16.124 -9.948 2.628 1.00 77.31 88 ALA A O 1
ATOM 716 N N . LYS A 1 89 ? 16.862 -11.899 3.449 1.00 73.00 89 LYS A N 1
ATOM 717 C CA . LYS A 1 89 ? 17.595 -12.301 2.232 1.00 73.00 89 LYS A CA 1
ATOM 718 C C . LYS A 1 89 ? 16.715 -12.412 0.977 1.00 73.00 89 LYS A C 1
ATOM 720 O O . LYS A 1 89 ? 17.228 -12.314 -0.131 1.00 73.00 89 LYS A O 1
ATOM 725 N N . ASN A 1 90 ? 15.408 -12.601 1.164 1.00 83.25 90 ASN A N 1
ATOM 726 C CA . ASN A 1 90 ? 14.432 -12.831 0.096 1.00 83.25 90 ASN A CA 1
ATOM 727 C C . ASN A 1 90 ? 13.353 -11.734 0.060 1.00 83.25 90 ASN A C 1
ATOM 729 O O . ASN A 1 90 ? 12.207 -12.007 -0.304 1.00 83.25 90 ASN A O 1
ATOM 733 N N . ALA A 1 91 ? 13.688 -10.518 0.500 1.00 91.31 91 ALA A N 1
ATOM 734 C CA . ALA A 1 91 ? 12.793 -9.384 0.336 1.00 91.31 91 ALA A CA 1
ATOM 735 C C . ALA A 1 91 ? 12.740 -8.959 -1.137 1.00 91.31 91 ALA A C 1
ATOM 737 O O . ALA A 1 91 ? 13.752 -8.926 -1.837 1.00 91.31 91 ALA A O 1
ATOM 738 N N . ASN A 1 92 ? 11.541 -8.639 -1.601 1.00 94.88 92 ASN A N 1
ATOM 739 C CA . ASN A 1 92 ? 11.268 -8.158 -2.947 1.00 94.88 92 ASN A CA 1
ATOM 740 C C . ASN A 1 92 ? 10.483 -6.855 -2.860 1.00 94.88 92 ASN A C 1
ATOM 742 O O . ASN A 1 92 ? 9.796 -6.603 -1.868 1.00 94.88 92 ASN A O 1
ATOM 746 N N . MET A 1 93 ? 10.582 -6.050 -3.907 1.00 95.94 93 MET A N 1
ATOM 747 C CA . MET A 1 93 ? 9.928 -4.764 -4.032 1.00 95.94 93 MET A CA 1
ATOM 748 C C . MET A 1 93 ? 9.220 -4.682 -5.380 1.00 95.94 93 MET A C 1
ATOM 750 O O . MET A 1 93 ? 9.818 -4.970 -6.412 1.00 95.94 93 MET A O 1
ATOM 754 N N . PHE A 1 94 ? 7.952 -4.289 -5.365 1.00 98.06 94 PHE A N 1
ATOM 755 C CA . PHE A 1 94 ? 7.252 -3.819 -6.553 1.00 98.06 94 PHE A CA 1
ATOM 756 C C . PHE A 1 94 ? 7.329 -2.299 -6.608 1.00 98.06 94 PHE A C 1
ATOM 758 O O . PHE A 1 94 ? 7.060 -1.652 -5.595 1.00 98.06 94 PHE A O 1
ATOM 765 N N . VAL A 1 95 ? 7.636 -1.747 -7.779 1.00 98.00 95 VAL A N 1
ATOM 766 C CA . VAL A 1 95 ? 7.517 -0.313 -8.083 1.00 98.00 95 VAL A CA 1
ATOM 767 C C . VAL A 1 95 ? 6.406 -0.143 -9.106 1.00 98.00 95 VAL A C 1
ATOM 769 O O . VAL A 1 95 ? 6.390 -0.831 -10.126 1.00 98.00 95 VAL A O 1
ATOM 772 N N . ILE A 1 96 ? 5.445 0.726 -8.804 1.00 98.50 96 ILE A N 1
ATOM 773 C CA . ILE A 1 96 ? 4.215 0.912 -9.570 1.00 98.50 96 ILE A CA 1
ATOM 774 C C . ILE A 1 96 ? 4.171 2.360 -10.050 1.00 98.50 96 ILE A C 1
ATOM 776 O O . ILE A 1 96 ? 4.211 3.286 -9.238 1.00 98.50 96 ILE A O 1
ATOM 780 N N . GLY A 1 97 ? 4.035 2.534 -11.362 1.00 97.56 97 GLY A N 1
ATOM 781 C CA . GLY A 1 97 ? 3.893 3.824 -12.030 1.00 97.56 97 GLY A CA 1
ATOM 782 C C . GLY A 1 97 ? 2.662 3.862 -12.933 1.00 97.56 97 GLY A C 1
ATOM 783 O O . GLY A 1 97 ? 2.205 2.836 -13.451 1.00 97.56 97 GLY A O 1
ATOM 784 N N . HIS A 1 98 ? 2.113 5.056 -13.134 1.00 97.38 98 HIS A N 1
ATOM 785 C CA . HIS A 1 98 ? 0.967 5.296 -14.007 1.00 97.38 98 HIS A CA 1
ATOM 786 C C . HIS A 1 98 ? 0.999 6.733 -14.536 1.00 97.38 98 HIS A C 1
ATOM 788 O O . HIS A 1 98 ? 1.384 7.645 -13.809 1.00 97.38 98 HIS A O 1
ATOM 794 N N . ASP A 1 99 ? 0.536 6.953 -15.770 1.00 95.62 99 ASP A N 1
ATOM 795 C CA . ASP A 1 99 ? 0.583 8.267 -16.435 1.00 95.62 99 ASP A CA 1
ATOM 796 C C . ASP A 1 99 ? -0.184 9.371 -15.674 1.00 95.62 99 ASP A C 1
ATOM 798 O O . ASP A 1 99 ? 0.130 10.549 -15.800 1.00 95.62 99 ASP A O 1
ATOM 802 N N . HIS A 1 100 ? -1.181 8.986 -14.873 1.00 94.50 100 HIS A N 1
ATOM 803 C CA . HIS A 1 100 ? -2.053 9.897 -14.115 1.00 94.50 100 HIS A CA 1
ATOM 804 C C . HIS A 1 100 ? -1.652 10.056 -12.638 1.00 94.50 100 HIS A C 1
ATOM 806 O O . HIS A 1 100 ? -2.321 10.765 -11.883 1.00 94.50 100 HIS A O 1
ATOM 812 N N . PHE A 1 101 ? -0.578 9.392 -12.194 1.00 95.19 101 PHE A N 1
ATOM 813 C CA . PHE A 1 101 ? -0.133 9.496 -10.808 1.00 95.19 101 PHE A CA 1
ATOM 814 C C . PHE A 1 101 ? 0.266 10.927 -10.450 1.00 95.19 101 PHE A C 1
ATOM 816 O O . PHE A 1 101 ? 1.154 11.541 -11.016 1.00 95.19 101 PHE A O 1
ATOM 823 N N . ASN A 1 102 ? -0.397 11.457 -9.440 1.00 92.12 102 ASN A N 1
ATOM 824 C CA . ASN A 1 102 ? -0.031 12.689 -8.771 1.00 92.12 102 ASN A CA 1
ATOM 825 C C . ASN A 1 102 ? -0.006 12.406 -7.270 1.00 92.12 102 ASN A C 1
ATOM 827 O O . ASN A 1 102 ? -0.449 11.345 -6.833 1.00 92.12 102 ASN A O 1
ATOM 831 N N . LYS A 1 103 ? 0.491 13.356 -6.476 1.00 88.31 103 LYS A N 1
ATOM 832 C CA . LYS A 1 103 ? 0.705 13.133 -5.043 1.00 88.31 103 LYS A CA 1
ATOM 833 C C . LYS A 1 103 ? -0.555 12.689 -4.288 1.00 88.31 103 LYS A C 1
ATOM 835 O O . LYS A 1 103 ? -0.461 11.864 -3.385 1.00 88.31 103 LYS A O 1
ATOM 840 N N . SER A 1 104 ? -1.713 13.240 -4.641 1.00 88.69 104 SER A N 1
ATOM 841 C CA . SER A 1 104 ? -2.984 12.880 -4.007 1.00 88.69 104 S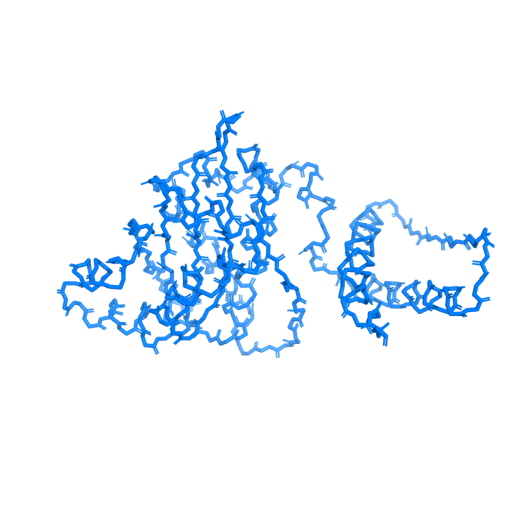ER A CA 1
ATOM 842 C C . SER A 1 104 ? -3.454 11.499 -4.457 1.00 88.69 104 SER A C 1
ATOM 844 O O . SER A 1 104 ? -3.814 10.678 -3.618 1.00 88.69 104 SER A O 1
ATOM 846 N N . LEU A 1 105 ? -3.362 11.198 -5.757 1.00 90.69 105 LEU A N 1
ATOM 847 C CA . LEU A 1 105 ? -3.746 9.888 -6.278 1.00 90.69 105 LEU A CA 1
ATOM 848 C C . LEU A 1 105 ? -2.848 8.759 -5.751 1.00 90.69 105 LEU A C 1
ATOM 850 O O . LEU A 1 105 ? -3.359 7.704 -5.388 1.00 90.69 105 LEU A O 1
ATOM 854 N N . THR A 1 106 ? -1.526 8.944 -5.673 1.00 93.38 106 THR A N 1
ATOM 855 C CA . THR A 1 106 ? -0.622 7.897 -5.157 1.00 93.38 106 THR A CA 1
ATOM 856 C C . THR A 1 106 ? -0.882 7.586 -3.690 1.00 93.38 106 THR A C 1
ATOM 858 O O . THR A 1 106 ? -0.841 6.420 -3.305 1.00 93.38 106 THR A O 1
ATOM 861 N N . LEU A 1 107 ? -1.219 8.597 -2.891 1.00 87.94 107 LEU A N 1
ATOM 862 C CA . LEU A 1 107 ? -1.613 8.428 -1.496 1.00 87.94 107 LEU A CA 1
ATOM 863 C C . LEU A 1 107 ? -2.940 7.663 -1.362 1.00 87.94 107 LEU A C 1
ATOM 865 O O . LEU A 1 107 ? -3.063 6.767 -0.530 1.00 87.94 107 LEU A O 1
ATOM 869 N N . ASP A 1 108 ? -3.921 7.949 -2.215 1.00 86.56 108 ASP A N 1
ATOM 870 C CA . ASP A 1 108 ? -5.179 7.201 -2.241 1.00 86.56 108 ASP A CA 1
ATOM 871 C C . ASP A 1 108 ? -4.997 5.746 -2.688 1.00 86.56 108 ASP A C 1
ATOM 873 O O . ASP A 1 108 ? -5.640 4.842 -2.147 1.00 86.56 108 ASP A O 1
ATOM 877 N N . ILE A 1 109 ? -4.107 5.503 -3.654 1.00 92.94 109 ILE A N 1
ATOM 878 C CA . ILE A 1 109 ? -3.726 4.155 -4.088 1.00 92.94 109 ILE A CA 1
ATOM 879 C C . ILE A 1 109 ? -2.970 3.419 -2.971 1.00 92.94 109 ILE A C 1
ATOM 881 O O . ILE A 1 109 ? -3.240 2.240 -2.748 1.00 92.94 109 ILE A O 1
ATOM 885 N N . GLU A 1 110 ? -2.070 4.085 -2.239 1.00 91.12 110 GLU A N 1
ATOM 886 C CA . GLU A 1 110 ? -1.398 3.537 -1.050 1.00 91.12 110 GLU A CA 1
ATOM 887 C C . GLU A 1 110 ? -2.425 3.113 0.011 1.00 91.12 110 GLU A C 1
ATOM 889 O O . GLU A 1 110 ? -2.391 1.973 0.484 1.00 91.12 110 GLU A O 1
ATOM 894 N N . ASN A 1 111 ? -3.376 3.994 0.338 1.00 84.00 111 ASN A N 1
ATOM 895 C CA . ASN A 1 111 ? -4.443 3.722 1.301 1.00 84.00 111 ASN A CA 1
ATOM 896 C C . ASN A 1 111 ? -5.302 2.521 0.873 1.00 84.00 111 ASN A C 1
ATOM 898 O O . ASN A 1 111 ? -5.520 1.595 1.660 1.00 84.00 111 ASN A O 1
ATOM 902 N N . GLN A 1 112 ? -5.725 2.482 -0.393 1.00 87.00 112 GLN A N 1
ATOM 903 C CA . GLN A 1 112 ? -6.509 1.371 -0.937 1.00 87.00 112 GLN A CA 1
ATOM 904 C C . GLN A 1 112 ? -5.713 0.055 -0.938 1.00 87.00 112 GLN A C 1
ATOM 906 O O . GLN A 1 112 ? -6.247 -1.007 -0.612 1.00 87.00 112 GLN A O 1
ATOM 911 N N . MET A 1 113 ? -4.415 0.109 -1.247 1.00 92.19 113 MET A N 1
ATOM 912 C CA . MET A 1 113 ? -3.526 -1.054 -1.224 1.00 92.19 113 MET A CA 1
ATOM 913 C C . MET A 1 113 ? -3.387 -1.610 0.197 1.00 92.19 113 MET A C 1
ATOM 915 O O . MET A 1 113 ? -3.473 -2.822 0.392 1.00 92.19 113 MET A O 1
ATOM 919 N N . MET A 1 114 ? -3.231 -0.744 1.203 1.00 86.12 114 MET A N 1
ATOM 920 C CA . MET A 1 114 ? -3.234 -1.156 2.609 1.00 86.12 114 MET A CA 1
ATOM 921 C C . MET A 1 114 ? -4.545 -1.831 3.008 1.00 86.12 114 MET A C 1
ATOM 923 O O . MET A 1 114 ? -4.519 -2.908 3.609 1.00 86.12 114 MET A O 1
ATOM 927 N N . LEU A 1 115 ? -5.680 -1.226 2.644 1.00 82.38 115 LEU A N 1
ATOM 928 C CA . LEU A 1 115 ? -7.008 -1.776 2.905 1.00 82.38 115 LEU A CA 1
ATOM 929 C C . LEU A 1 115 ? -7.146 -3.189 2.319 1.00 82.38 115 LEU A C 1
ATOM 931 O O . LEU A 1 115 ? -7.576 -4.110 3.017 1.00 82.38 115 LEU A O 1
ATOM 935 N N . TYR A 1 116 ? -6.741 -3.377 1.062 1.00 89.19 116 TYR A N 1
ATOM 936 C CA . TYR A 1 116 ? -6.789 -4.683 0.409 1.00 89.19 116 TYR A CA 1
ATOM 937 C C . TYR A 1 116 ? -5.883 -5.688 1.120 1.00 89.19 116 TYR A C 1
ATOM 939 O O . TYR A 1 116 ? -6.331 -6.784 1.451 1.00 89.19 116 TYR A O 1
ATOM 947 N N . MET A 1 117 ? -4.646 -5.300 1.441 1.00 89.19 117 MET A N 1
ATOM 948 C CA . MET A 1 117 ? -3.667 -6.159 2.114 1.00 89.19 117 MET A CA 1
ATOM 949 C C . MET A 1 117 ? -4.131 -6.657 3.486 1.00 89.19 117 MET A C 1
ATOM 951 O O . MET A 1 117 ? -3.794 -7.775 3.864 1.00 89.19 117 MET A O 1
ATOM 955 N N . LEU A 1 118 ? -4.937 -5.886 4.222 1.00 81.75 118 LEU A N 1
ATOM 956 C CA . LEU A 1 118 ? -5.541 -6.349 5.479 1.00 81.75 118 LEU A CA 1
ATOM 957 C C . LEU A 1 118 ? -6.574 -7.460 5.279 1.00 81.75 118 LEU A C 1
ATOM 959 O O . LEU A 1 118 ? -6.742 -8.306 6.157 1.00 81.75 118 LEU A O 1
ATOM 963 N N . GLY A 1 119 ? -7.267 -7.456 4.141 1.00 81.75 119 GLY A N 1
ATOM 964 C CA . GLY A 1 119 ? -8.222 -8.498 3.773 1.00 81.75 119 GLY A CA 1
ATOM 965 C C . GLY A 1 119 ? -7.573 -9.750 3.177 1.00 81.75 119 GLY A C 1
ATOM 966 O O . GLY A 1 119 ? -8.246 -10.772 3.051 1.00 81.75 119 GLY A O 1
ATOM 967 N N . VAL A 1 120 ? -6.283 -9.708 2.821 1.00 88.06 120 VAL A N 1
ATOM 968 C CA . VAL A 1 120 ? -5.574 -10.849 2.227 1.00 88.06 120 VAL A CA 1
ATOM 969 C C . VAL A 1 120 ? -5.162 -11.859 3.314 1.00 88.06 120 VAL A C 1
ATOM 971 O O . VAL A 1 120 ? -4.330 -11.541 4.165 1.00 88.06 120 VAL A O 1
ATOM 974 N N . PRO A 1 121 ? -5.635 -13.124 3.275 1.00 86.12 121 PRO A N 1
ATOM 975 C CA . PRO A 1 121 ? -5.351 -14.109 4.330 1.00 86.12 121 PRO A CA 1
ATOM 976 C C . PRO A 1 121 ? -3.867 -14.467 4.504 1.00 86.12 121 PRO A C 1
ATOM 978 O O . PRO A 1 121 ? -3.436 -14.874 5.593 1.00 86.12 121 PRO A O 1
ATOM 981 N N . SER A 1 122 ? -3.085 -14.361 3.427 1.00 89.19 122 SER A N 1
ATOM 982 C CA . SER A 1 122 ? -1.651 -14.655 3.419 1.00 89.19 122 SER A CA 1
ATOM 983 C C . SER A 1 122 ? -0.823 -13.531 4.051 1.00 89.19 122 SER A C 1
ATOM 985 O O . SER A 1 122 ? 0.283 -13.794 4.516 1.00 89.19 122 SER A O 1
ATOM 987 N N . VAL A 1 123 ? -1.344 -12.307 4.171 1.00 87.88 123 VAL A N 1
ATOM 988 C CA . VAL A 1 123 ? -0.637 -11.187 4.807 1.00 87.88 123 VAL A CA 1
ATOM 989 C C . VAL A 1 123 ? -0.752 -11.314 6.325 1.00 87.88 123 VAL A C 1
ATOM 991 O O . VAL A 1 123 ? -1.830 -11.243 6.906 1.00 87.88 123 VAL A O 1
ATOM 994 N N . LYS A 1 124 ? 0.382 -11.533 7.001 1.00 84.25 124 LYS A N 1
ATOM 995 C CA . LYS A 1 124 ? 0.438 -11.713 8.467 1.00 84.25 124 LYS A CA 1
ATOM 996 C C . LYS A 1 124 ? 0.876 -10.465 9.212 1.00 84.25 124 LYS A C 1
ATOM 998 O O . LYS A 1 124 ? 0.624 -10.340 10.407 1.00 84.25 124 LYS A O 1
ATOM 1003 N N . GLN A 1 125 ? 1.569 -9.566 8.527 1.00 80.62 125 GLN A N 1
ATOM 1004 C CA . GLN A 1 125 ? 2.026 -8.312 9.098 1.00 80.62 125 GLN A CA 1
ATOM 1005 C C . GLN A 1 125 ? 1.990 -7.245 8.010 1.00 80.62 125 GLN A C 1
ATOM 1007 O O . GLN A 1 125 ? 2.703 -7.371 7.017 1.00 80.62 125 GLN A O 1
ATOM 1012 N N . LEU A 1 126 ? 1.185 -6.206 8.227 1.00 78.06 126 LEU A N 1
ATOM 1013 C CA . LEU A 1 126 ? 1.166 -4.995 7.416 1.00 78.06 126 LEU A CA 1
ATOM 1014 C C . LEU A 1 126 ? 1.771 -3.855 8.238 1.00 78.06 126 LEU A C 1
ATOM 1016 O O . LEU A 1 126 ? 1.291 -3.554 9.333 1.00 78.06 126 LEU A O 1
ATOM 1020 N N . ASN A 1 127 ? 2.831 -3.238 7.726 1.00 69.19 127 ASN A N 1
ATOM 1021 C CA . ASN A 1 127 ? 3.470 -2.093 8.363 1.00 69.19 127 ASN A CA 1
ATOM 1022 C C . ASN A 1 127 ? 3.185 -0.832 7.533 1.00 69.19 127 ASN A C 1
ATOM 1024 O O . ASN A 1 127 ? 3.619 -0.755 6.392 1.00 69.19 127 ASN A O 1
ATOM 1028 N N . ASN A 1 128 ? 2.515 0.166 8.117 1.00 64.69 128 ASN A N 1
ATOM 1029 C CA . ASN A 1 128 ? 2.529 1.557 7.646 1.00 64.69 128 ASN A CA 1
ATOM 1030 C C . ASN A 1 128 ? 2.256 2.512 8.829 1.00 64.69 128 ASN A C 1
ATOM 1032 O O . ASN A 1 128 ? 1.806 2.074 9.892 1.00 64.69 128 ASN A O 1
ATOM 1036 N N . ARG A 1 129 ? 2.600 3.799 8.696 1.00 54.88 129 ARG A N 1
ATOM 1037 C CA . ARG A 1 129 ? 2.485 4.818 9.754 1.00 54.88 129 ARG A CA 1
ATOM 1038 C C . ARG A 1 129 ? 1.559 5.990 9.423 1.00 54.88 129 ARG A C 1
ATOM 1040 O O . ARG A 1 129 ? 1.443 6.868 10.275 1.00 54.88 129 ARG A O 1
ATOM 1047 N N . ARG A 1 130 ? 0.937 6.057 8.244 1.00 54.97 130 ARG A N 1
ATOM 1048 C CA . ARG A 1 130 ? 0.120 7.218 7.866 1.00 54.97 130 ARG A CA 1
ATOM 1049 C C . ARG A 1 130 ? -1.178 6.782 7.199 1.00 54.97 130 ARG A C 1
ATOM 1051 O O . ARG A 1 130 ? -1.139 6.034 6.236 1.00 54.97 130 ARG A O 1
ATOM 1058 N N . GLU A 1 131 ? -2.289 7.288 7.716 1.00 52.19 131 GLU A N 1
ATOM 1059 C CA . GLU A 1 131 ? -3.510 7.506 6.946 1.00 52.19 131 GLU A CA 1
ATOM 1060 C C . GLU A 1 131 ? -3.676 9.020 6.860 1.00 52.19 131 GLU A C 1
ATOM 1062 O O . GLU A 1 131 ? -3.652 9.709 7.881 1.00 52.19 131 GLU A O 1
ATOM 1067 N N . ASN A 1 132 ? -3.813 9.532 5.645 1.00 52.81 132 ASN A N 1
ATOM 1068 C CA . ASN A 1 132 ? -4.207 10.907 5.387 1.00 52.81 132 ASN A CA 1
ATOM 1069 C C . ASN A 1 132 ? -5.414 10.822 4.449 1.00 52.81 132 ASN A C 1
ATOM 1071 O O . ASN A 1 132 ? -5.228 10.561 3.261 1.00 52.81 132 ASN A O 1
ATOM 1075 N N . GLU A 1 133 ? -6.628 11.009 4.973 1.00 53.56 133 GLU A N 1
ATOM 1076 C CA . GLU A 1 133 ? -7.815 11.200 4.130 1.00 53.56 133 GLU A CA 1
ATOM 1077 C C . GLU A 1 133 ? -7.565 12.415 3.217 1.00 53.56 133 GLU A C 1
ATOM 1079 O O . GLU A 1 133 ? -7.174 13.486 3.694 1.00 53.56 133 GLU A O 1
ATOM 1084 N N . GLN A 1 134 ? -7.725 12.247 1.901 1.00 52.44 134 GLN A N 1
ATOM 1085 C CA . GLN A 1 134 ? -7.643 13.350 0.943 1.00 52.44 134 GLN A CA 1
ATOM 1086 C C . GLN A 1 134 ? -9.013 14.024 0.784 1.00 52.44 134 GLN A C 1
ATOM 1088 O O . GLN A 1 134 ? -10.055 13.370 0.800 1.00 52.44 134 GLN A O 1
ATOM 1093 N N . ASN A 1 135 ? -9.001 15.349 0.623 1.00 54.25 135 ASN A N 1
ATOM 1094 C CA . ASN A 1 135 ? -10.153 16.102 0.118 1.00 54.25 135 ASN A CA 1
ATOM 1095 C C . ASN A 1 135 ? -10.241 15.947 -1.415 1.00 54.25 135 ASN A C 1
ATOM 1097 O O . ASN A 1 135 ? -9.366 15.328 -2.012 1.00 54.25 135 ASN A O 1
ATOM 1101 N N . GLU A 1 136 ? -11.264 16.510 -2.065 1.00 51.84 136 GLU A N 1
ATOM 1102 C CA . GLU A 1 136 ? -11.429 16.421 -3.528 1.00 51.84 136 GLU A CA 1
ATOM 1103 C C . GLU A 1 136 ? -10.172 16.862 -4.308 1.00 51.84 136 GLU A C 1
ATOM 1105 O O . GLU A 1 136 ? -9.567 17.897 -4.016 1.00 51.84 136 GLU A O 1
ATOM 1110 N N . TYR A 1 137 ? -9.802 16.090 -5.334 1.00 73.62 137 TYR A N 1
ATOM 1111 C CA . TYR A 1 137 ? -8.732 16.412 -6.280 1.00 73.62 137 TYR A CA 1
ATOM 1112 C C . TYR A 1 137 ? -9.088 15.922 -7.688 1.00 73.62 137 TYR A C 1
ATOM 1114 O O . TYR A 1 137 ? -9.958 15.075 -7.873 1.00 73.62 137 TYR A O 1
ATOM 1122 N N . TYR A 1 138 ? -8.400 16.479 -8.688 1.00 58.97 138 TYR A N 1
ATOM 1123 C CA . TYR A 1 138 ? -8.784 16.404 -10.102 1.00 58.97 138 TYR A CA 1
ATOM 1124 C C . TYR A 1 138 ? -8.979 14.982 -10.659 1.00 58.97 138 TYR A C 1
ATOM 1126 O O . TYR A 1 138 ? -9.842 14.795 -11.503 1.00 58.97 138 TYR A O 1
ATOM 1134 N N . THR A 1 139 ? -8.205 13.996 -10.196 1.00 76.62 139 THR A N 1
ATOM 1135 C CA . THR A 1 139 ? -8.218 12.616 -10.722 1.00 76.62 139 THR A CA 1
ATOM 1136 C C . THR A 1 139 ? -8.838 11.605 -9.751 1.00 76.62 139 THR A C 1
ATOM 1138 O O . THR A 1 139 ? -8.541 10.411 -9.825 1.00 76.62 139 THR A O 1
ATOM 1141 N N . ALA A 1 140 ? -9.625 12.059 -8.771 1.00 76.50 140 ALA A N 1
ATOM 1142 C CA . ALA A 1 140 ? -10.169 11.181 -7.732 1.00 76.50 140 ALA A CA 1
ATOM 1143 C C . ALA A 1 140 ? -11.139 10.121 -8.292 1.00 76.50 140 ALA A C 1
ATOM 1145 O O . ALA A 1 140 ? -11.195 8.998 -7.792 1.00 76.50 140 ALA A O 1
ATOM 1146 N N . ASP A 1 141 ? -11.864 10.445 -9.363 1.00 83.31 141 ASP A N 1
ATOM 1147 C CA . ASP A 1 141 ? -12.790 9.549 -10.065 1.00 83.31 141 ASP A CA 1
ATOM 1148 C C . ASP A 1 141 ? -12.083 8.408 -10.821 1.00 83.31 141 ASP A C 1
ATOM 1150 O O . ASP A 1 141 ? -12.680 7.364 -11.089 1.00 83.31 141 ASP A O 1
ATOM 1154 N N . GLU A 1 142 ? -10.790 8.562 -11.114 1.00 88.31 142 GLU A N 1
ATOM 1155 C CA . GLU A 1 142 ? -9.974 7.566 -11.814 1.00 88.31 142 GLU A CA 1
ATOM 1156 C C . GLU A 1 142 ? -9.417 6.479 -10.871 1.00 88.31 142 GLU A C 1
ATOM 1158 O O . GLU A 1 142 ? -9.038 5.392 -11.326 1.00 88.31 142 GLU A O 1
ATOM 1163 N N . LYS A 1 143 ? -9.392 6.749 -9.553 1.00 88.88 143 LYS A N 1
ATOM 1164 C CA . LYS A 1 143 ? -8.770 5.918 -8.502 1.00 88.88 143 LYS A CA 1
ATOM 1165 C C . LYS A 1 143 ? -9.174 4.451 -8.585 1.00 88.88 143 LYS A C 1
ATOM 1167 O O . LYS A 1 143 ? -8.306 3.585 -8.671 1.00 88.88 143 LYS A O 1
ATOM 1172 N N . GLU A 1 144 ? -10.474 4.160 -8.558 1.00 86.81 144 GLU A N 1
ATOM 1173 C CA . GLU A 1 144 ? -10.988 2.783 -8.503 1.00 86.81 144 GLU A CA 1
ATOM 1174 C C . GLU A 1 144 ? -10.580 1.968 -9.738 1.00 86.81 144 GLU A C 1
ATOM 1176 O O . GLU A 1 144 ? -10.150 0.816 -9.623 1.00 86.81 144 GLU A O 1
ATOM 1181 N N . LEU A 1 145 ? -10.645 2.574 -10.931 1.00 90.69 145 LEU A N 1
ATOM 1182 C CA . LEU A 1 145 ? -10.264 1.889 -12.164 1.00 90.69 145 LEU A CA 1
ATOM 1183 C C . LEU A 1 145 ? -8.756 1.621 -12.212 1.00 90.69 145 LEU A C 1
ATOM 1185 O O . LEU A 1 145 ? -8.341 0.507 -12.548 1.00 90.69 145 LEU A O 1
ATOM 1189 N N . ILE A 1 146 ? -7.942 2.628 -11.885 1.00 95.06 146 ILE A N 1
ATOM 1190 C CA . ILE A 1 146 ? -6.480 2.505 -11.867 1.00 95.06 146 ILE A CA 1
ATOM 1191 C C . ILE A 1 146 ? -6.063 1.458 -10.830 1.00 95.06 146 ILE A C 1
ATOM 1193 O O . ILE A 1 146 ? -5.281 0.560 -11.149 1.00 95.06 146 ILE A O 1
ATOM 1197 N N . PHE A 1 147 ? -6.641 1.503 -9.628 1.00 94.88 147 PHE A N 1
ATOM 1198 C CA . PHE A 1 147 ? -6.367 0.534 -8.573 1.00 94.88 147 PHE A CA 1
ATOM 1199 C C . PHE A 1 147 ? -6.700 -0.898 -9.001 1.00 94.88 147 PHE A C 1
ATOM 1201 O O . PHE A 1 147 ? -5.861 -1.786 -8.863 1.00 94.88 147 PHE A O 1
ATOM 1208 N N . SER A 1 148 ? -7.876 -1.131 -9.592 1.00 92.88 148 SER A N 1
ATOM 1209 C CA . SER A 1 148 ? -8.252 -2.466 -10.074 1.00 92.88 148 SER A CA 1
ATOM 1210 C C . SER A 1 148 ? -7.296 -2.975 -11.166 1.00 92.88 148 SER A C 1
ATOM 1212 O O . SER A 1 148 ? -6.890 -4.143 -11.169 1.00 92.88 148 SER A O 1
ATOM 1214 N N . ARG A 1 149 ? -6.837 -2.095 -12.074 1.00 96.00 149 ARG A N 1
ATOM 1215 C CA . ARG A 1 149 ? -5.808 -2.440 -13.077 1.00 96.00 149 ARG A CA 1
ATOM 1216 C C . ARG A 1 149 ? -4.476 -2.814 -12.415 1.00 96.00 149 ARG A C 1
ATOM 1218 O O . ARG A 1 149 ? -3.869 -3.801 -12.838 1.00 96.00 149 ARG A O 1
ATOM 1225 N N . ILE A 1 150 ? -4.049 -2.076 -11.388 1.00 97.50 150 ILE A N 1
ATOM 1226 C CA . ILE A 1 150 ? -2.837 -2.365 -10.602 1.00 97.50 150 ILE A CA 1
ATOM 1227 C C . ILE A 1 150 ? -2.967 -3.724 -9.917 1.00 97.50 150 ILE A C 1
ATOM 1229 O O . ILE A 1 150 ? -2.117 -4.591 -10.115 1.00 97.50 150 ILE A O 1
ATOM 1233 N N . TRP A 1 151 ? -4.051 -3.938 -9.171 1.00 96.62 151 TRP A N 1
ATOM 1234 C CA . TRP A 1 151 ? -4.270 -5.155 -8.395 1.00 96.62 151 TRP A CA 1
ATOM 1235 C C . TRP A 1 151 ? -4.299 -6.401 -9.282 1.00 96.62 151 TRP A C 1
ATOM 1237 O O . TRP A 1 151 ? -3.624 -7.389 -9.006 1.00 96.62 151 TRP A O 1
ATOM 1247 N N . ARG A 1 152 ? -5.004 -6.335 -10.416 1.00 95.31 152 ARG A N 1
ATOM 1248 C CA . ARG A 1 152 ? -5.045 -7.425 -11.399 1.00 95.31 152 ARG A CA 1
ATOM 1249 C C . ARG A 1 152 ? -3.678 -7.719 -12.020 1.00 95.31 152 ARG A C 1
ATOM 1251 O O . ARG A 1 152 ? -3.372 -8.880 -12.283 1.00 95.31 152 ARG A O 1
ATOM 1258 N N . LYS A 1 153 ? -2.853 -6.698 -12.267 1.00 96.88 153 LYS A N 1
ATOM 1259 C CA . LYS A 1 153 ? -1.490 -6.910 -12.768 1.00 96.88 153 LYS A CA 1
ATOM 1260 C C . LYS A 1 153 ? -0.609 -7.541 -11.684 1.00 96.88 153 LYS A C 1
ATOM 1262 O O . LYS A 1 153 ? 0.062 -8.523 -11.976 1.00 96.88 153 LYS A O 1
ATOM 1267 N N . LEU A 1 154 ? -0.692 -7.080 -10.435 1.00 97.50 154 LEU A N 1
ATOM 1268 C CA . LEU A 1 154 ? 0.003 -7.680 -9.286 1.00 97.50 154 LEU A CA 1
ATOM 1269 C C . LEU A 1 154 ? -0.416 -9.135 -9.029 1.00 97.50 154 LEU A C 1
ATOM 1271 O O . LEU A 1 154 ? 0.445 -9.973 -8.760 1.00 97.50 154 LEU A O 1
ATOM 1275 N N . HIS A 1 155 ? -1.701 -9.460 -9.212 1.00 95.81 155 HIS A N 1
ATOM 1276 C CA . HIS A 1 155 ? -2.196 -10.836 -9.176 1.00 95.81 155 HIS A CA 1
ATOM 1277 C C . HIS A 1 155 ? -1.372 -11.736 -10.087 1.00 95.81 155 HIS A C 1
ATOM 1279 O O . HIS A 1 155 ? -0.981 -12.801 -9.643 1.00 95.81 155 HIS A O 1
ATOM 1285 N N . SER A 1 156 ? -1.032 -11.315 -11.310 1.00 95.38 156 SER A N 1
ATOM 1286 C CA . SER A 1 156 ? -0.234 -12.147 -12.227 1.00 95.38 156 SER A CA 1
ATOM 1287 C C . SER A 1 156 ? 1.199 -12.437 -11.754 1.00 95.38 156 SER A C 1
ATOM 1289 O O . SER A 1 156 ? 1.777 -13.434 -12.177 1.00 95.38 156 SER A O 1
ATOM 1291 N N . PHE A 1 157 ? 1.759 -11.619 -10.854 1.00 94.56 157 PHE A N 1
ATOM 1292 C CA . PHE A 1 157 ? 3.081 -11.855 -10.264 1.00 94.56 157 PHE A CA 1
ATOM 1293 C C . PHE A 1 157 ? 3.018 -12.815 -9.072 1.00 94.56 157 PHE A C 1
ATOM 1295 O O . PHE A 1 157 ? 3.891 -13.666 -8.911 1.00 94.56 157 PHE A O 1
ATOM 1302 N N . ASN A 1 158 ? 2.004 -12.677 -8.210 1.00 93.69 158 ASN A N 1
ATOM 1303 C CA . ASN A 1 158 ? 1.844 -13.526 -7.032 1.00 93.69 158 ASN A CA 1
ATOM 1304 C C . ASN A 1 158 ? 0.369 -13.643 -6.613 1.00 93.69 158 ASN A C 1
ATOM 1306 O O . ASN A 1 158 ? -0.167 -12.782 -5.920 1.00 93.69 158 ASN A O 1
ATOM 1310 N N . HIS A 1 159 ? -0.260 -14.763 -6.969 1.00 93.44 159 HIS A N 1
ATOM 1311 C CA . HIS A 1 159 ? -1.682 -15.023 -6.717 1.00 93.44 159 HIS A CA 1
ATOM 1312 C C . HIS A 1 159 ? -2.008 -15.187 -5.219 1.00 93.44 159 HIS A C 1
ATOM 1314 O O . HIS A 1 159 ? -3.150 -15.005 -4.805 1.00 93.44 159 HIS A O 1
ATOM 1320 N N . GLU A 1 160 ? -1.022 -15.566 -4.399 1.00 92.25 160 GLU A N 1
ATOM 1321 C CA . GLU A 1 160 ? -1.210 -15.755 -2.959 1.00 92.25 160 GLU A CA 1
ATOM 1322 C C . GLU A 1 160 ? -1.170 -14.416 -2.213 1.00 92.25 160 GLU A C 1
ATOM 1324 O O . GLU A 1 160 ? -1.945 -14.205 -1.279 1.00 92.25 160 GLU A O 1
ATOM 1329 N N . LEU A 1 161 ? -0.273 -13.513 -2.618 1.00 92.94 161 LEU A N 1
ATOM 1330 C CA . LEU A 1 161 ? -0.147 -12.170 -2.047 1.00 92.94 161 LEU A CA 1
ATOM 1331 C C . LEU A 1 161 ? -1.206 -11.203 -2.598 1.00 92.94 161 LEU A C 1
ATOM 1333 O O . LEU A 1 161 ? -1.658 -10.311 -1.885 1.00 92.94 161 LEU A O 1
ATOM 1337 N N . PHE A 1 162 ? -1.630 -11.407 -3.843 1.00 95.50 162 PHE A N 1
ATOM 1338 C CA . PHE A 1 162 ? -2.618 -10.579 -4.526 1.00 95.50 162 PHE A CA 1
ATOM 1339 C C . PHE A 1 162 ? -3.752 -11.454 -5.077 1.00 95.50 162 PHE A C 1
ATOM 1341 O O . PHE A 1 162 ? -3.826 -11.662 -6.286 1.00 95.50 162 PHE A O 1
ATOM 1348 N N . PRO A 1 163 ? -4.627 -12.014 -4.222 1.00 93.12 163 PRO A N 1
ATOM 1349 C CA . PRO A 1 163 ? -5.754 -12.832 -4.668 1.00 93.12 163 PRO A CA 1
ATOM 1350 C C . PRO A 1 163 ? -6.787 -12.006 -5.446 1.00 93.12 163 PRO A C 1
ATOM 1352 O O . PRO A 1 163 ? -6.765 -10.775 -5.435 1.00 93.12 163 PRO A O 1
ATOM 1355 N N . VAL A 1 164 ? -7.727 -12.675 -6.116 1.00 91.25 164 VAL A N 1
ATOM 1356 C CA . VAL A 1 164 ? -8.830 -11.996 -6.819 1.00 91.25 164 VAL A CA 1
ATOM 1357 C C . VAL A 1 164 ? -9.624 -11.085 -5.873 1.00 91.25 164 VAL A C 1
ATOM 1359 O O . VAL A 1 164 ? -9.844 -11.426 -4.710 1.00 91.25 164 VAL A O 1
ATOM 1362 N N . GLU A 1 165 ? -10.079 -9.930 -6.371 1.00 85.81 165 GLU A N 1
ATOM 1363 C CA . GLU A 1 165 ? -10.666 -8.877 -5.524 1.00 85.81 165 GLU A CA 1
ATOM 1364 C C . GLU A 1 165 ? -11.866 -9.350 -4.689 1.00 85.81 165 GLU A C 1
ATOM 1366 O O . GLU A 1 165 ? -12.033 -8.906 -3.554 1.00 85.81 165 GLU A O 1
ATOM 1371 N N . SER A 1 166 ? -12.690 -10.269 -5.207 1.00 83.62 166 SER A N 1
ATOM 1372 C CA . SER A 1 166 ? -13.862 -10.790 -4.487 1.00 83.62 166 SER A CA 1
ATOM 1373 C C . SER A 1 166 ? -13.488 -11.472 -3.170 1.00 83.62 166 SER A C 1
ATOM 1375 O O . SER A 1 166 ? -14.149 -11.243 -2.162 1.00 83.62 166 SER A O 1
ATOM 1377 N N . VAL A 1 167 ? -12.379 -12.220 -3.136 1.00 82.06 167 VAL A N 1
ATOM 1378 C CA . VAL A 1 167 ? -11.881 -12.886 -1.917 1.00 82.06 167 VAL A CA 1
ATOM 1379 C C . VAL A 1 167 ? -11.599 -11.868 -0.812 1.00 82.06 167 VAL A C 1
ATOM 1381 O O . VAL A 1 167 ? -11.860 -12.125 0.362 1.00 82.06 167 VAL A O 1
ATOM 1384 N N . ILE A 1 168 ? -11.091 -10.698 -1.193 1.00 82.50 168 ILE A N 1
ATOM 1385 C CA . ILE A 1 168 ? -10.733 -9.618 -0.276 1.00 82.50 168 ILE A CA 1
ATOM 1386 C C . ILE A 1 168 ? -12.000 -8.905 0.186 1.00 82.50 168 ILE A C 1
ATOM 1388 O O . ILE A 1 168 ? -12.227 -8.793 1.392 1.00 82.50 168 ILE A O 1
ATOM 1392 N N . ARG A 1 169 ? -12.846 -8.487 -0.767 1.00 76.69 169 ARG A N 1
ATOM 1393 C CA . ARG A 1 169 ? -14.097 -7.757 -0.512 1.00 76.69 169 ARG A CA 1
ATOM 1394 C C . ARG A 1 169 ? -15.064 -8.548 0.361 1.00 76.69 169 ARG A C 1
ATOM 1396 O O . ARG A 1 169 ? -15.785 -7.955 1.159 1.00 76.69 169 ARG A O 1
ATOM 1403 N N . ASP A 1 170 ? -15.056 -9.874 0.257 1.00 76.56 170 ASP A N 1
ATOM 1404 C CA . ASP A 1 170 ? -15.906 -10.735 1.071 1.00 76.56 170 ASP A CA 1
ATOM 1405 C C . ASP A 1 170 ? -15.376 -10.986 2.483 1.00 76.56 170 ASP A C 1
ATOM 1407 O O . ASP A 1 170 ? -16.159 -11.383 3.357 1.00 76.56 170 ASP A O 1
ATOM 1411 N N . SER A 1 171 ? -14.095 -10.702 2.738 1.00 76.12 171 SER A N 1
ATOM 1412 C CA . SER A 1 171 ? -13.476 -10.940 4.037 1.00 76.12 171 SER A CA 1
ATOM 1413 C C . SER A 1 171 ? -14.080 -10.046 5.126 1.00 76.12 171 SER A C 1
ATOM 1415 O O . SER A 1 171 ? -14.311 -8.847 4.950 1.00 76.12 171 SER A O 1
ATOM 1417 N N . ALA A 1 172 ? -14.323 -10.635 6.300 1.00 70.38 172 ALA A N 1
ATOM 1418 C CA . ALA A 1 172 ? -14.863 -9.906 7.447 1.00 70.38 172 ALA A CA 1
ATOM 1419 C C . ALA A 1 172 ? -13.928 -8.774 7.902 1.00 70.38 172 ALA A C 1
ATOM 1421 O O . ALA A 1 172 ? -14.404 -7.733 8.342 1.00 70.38 172 ALA A O 1
ATOM 1422 N N . ILE A 1 173 ? -12.611 -8.968 7.759 1.00 70.25 173 ILE A N 1
ATOM 1423 C CA . ILE A 1 173 ? -11.600 -7.960 8.095 1.00 70.25 173 ILE A CA 1
ATOM 1424 C C . ILE A 1 173 ? -11.704 -6.770 7.146 1.00 70.25 173 ILE A C 1
ATOM 1426 O O . ILE A 1 173 ? -11.705 -5.643 7.621 1.00 70.25 173 ILE A O 1
ATOM 1430 N N . PHE A 1 174 ? -11.857 -7.000 5.839 1.00 69.31 174 PHE A N 1
ATOM 1431 C CA . PHE A 1 174 ? -12.041 -5.923 4.868 1.00 69.31 174 PHE A CA 1
ATOM 1432 C C . PHE A 1 174 ? -13.339 -5.152 5.118 1.00 69.31 174 PHE A C 1
ATOM 1434 O O . PHE A 1 174 ? -13.308 -3.933 5.227 1.00 69.31 174 PHE A O 1
ATOM 1441 N N . LYS A 1 175 ? -14.465 -5.855 5.306 1.00 69.94 175 LYS A N 1
ATOM 1442 C CA . LYS A 1 175 ? -15.780 -5.242 5.590 1.00 69.94 175 LYS A CA 1
ATOM 1443 C C . LYS A 1 175 ? -15.819 -4.451 6.897 1.00 69.94 175 LYS A C 1
ATOM 1445 O O . LYS A 1 175 ? -16.653 -3.566 7.048 1.00 69.94 175 LYS A O 1
ATOM 1450 N N . ALA A 1 176 ? -14.972 -4.810 7.855 1.00 64.25 176 ALA A N 1
ATOM 1451 C CA . ALA A 1 176 ? -14.836 -4.142 9.145 1.00 64.25 176 ALA A CA 1
ATOM 1452 C C . ALA A 1 176 ? -13.565 -3.285 9.224 1.00 64.25 176 ALA A C 1
ATOM 1454 O O . ALA A 1 176 ? -13.146 -2.941 10.326 1.00 64.25 176 ALA A O 1
ATOM 1455 N N . SER A 1 177 ? -12.918 -3.010 8.091 1.00 65.62 177 SER A N 1
ATOM 1456 C CA . SER A 1 177 ? -11.612 -2.366 8.060 1.00 65.62 177 SER A CA 1
ATOM 1457 C C . SER A 1 177 ? -11.738 -0.867 8.318 1.00 65.62 177 SER A C 1
ATOM 1459 O O . SER A 1 177 ? -12.611 -0.232 7.722 1.00 65.62 177 SER A O 1
ATOM 1461 N N . PRO A 1 178 ? -10.833 -0.274 9.116 1.00 55.88 178 PRO A N 1
ATOM 1462 C CA . PRO A 1 178 ? -10.868 1.153 9.411 1.00 55.88 178 PRO A CA 1
ATOM 1463 C C . PRO A 1 178 ? -10.599 2.044 8.192 1.00 55.88 178 PRO A C 1
ATOM 1465 O O . PRO A 1 178 ? -10.937 3.222 8.232 1.00 55.88 178 PRO A O 1
ATOM 1468 N N . PHE A 1 179 ? -10.035 1.462 7.130 1.00 57.09 179 PHE A N 1
ATOM 1469 C CA . PHE A 1 179 ? -9.619 2.132 5.898 1.00 57.09 179 PHE A CA 1
ATOM 1470 C C . PHE A 1 179 ? -10.754 2.259 4.861 1.00 57.09 179 PHE A C 1
ATOM 1472 O O . PHE A 1 179 ? -10.502 2.672 3.734 1.00 57.09 179 PHE A O 1
ATOM 1479 N N . HIS A 1 180 ? -11.987 1.840 5.180 1.00 68.25 180 HIS A N 1
ATOM 1480 C CA . HIS A 1 180 ? -13.138 2.182 4.338 1.00 68.25 180 HIS A CA 1
ATOM 1481 C C . HIS A 1 180 ? -13.443 3.672 4.463 1.00 68.25 180 HIS A C 1
ATOM 1483 O O . HIS A 1 180 ? -13.488 4.198 5.576 1.00 68.25 180 HIS A O 1
ATOM 1489 N N . ASP A 1 181 ? -13.724 4.320 3.332 1.00 67.62 181 ASP A N 1
ATOM 1490 C CA . ASP A 1 181 ? -14.169 5.708 3.332 1.00 67.62 181 ASP A CA 1
ATOM 1491 C C . ASP A 1 181 ? -15.429 5.848 4.192 1.00 67.62 181 ASP A C 1
ATOM 1493 O O . ASP A 1 181 ? -16.468 5.226 3.945 1.00 67.62 181 ASP A O 1
ATOM 1497 N N . LEU A 1 182 ? -15.319 6.665 5.238 1.00 72.44 182 LEU A N 1
ATOM 1498 C CA . LEU A 1 182 ? -16.446 6.980 6.097 1.00 72.44 182 LEU A CA 1
ATOM 1499 C C . LEU A 1 182 ? -17.403 7.923 5.358 1.00 72.44 182 LEU A C 1
ATOM 1501 O O . LEU A 1 182 ? -16.990 8.922 4.764 1.00 72.44 182 LEU A O 1
ATOM 1505 N N . THR A 1 183 ? -18.699 7.642 5.461 1.00 78.88 183 THR A N 1
ATOM 1506 C CA . THR A 1 183 ? -19.758 8.597 5.088 1.00 78.88 183 THR A CA 1
ATOM 1507 C C . THR A 1 183 ? -19.632 9.888 5.901 1.00 78.88 183 THR A C 1
ATOM 1509 O O . THR A 1 183 ? -19.033 9.898 6.979 1.00 78.88 183 THR A O 1
ATOM 1512 N N . ASN A 1 184 ? -20.225 10.986 5.429 1.00 76.94 184 ASN A N 1
ATOM 1513 C CA . ASN A 1 184 ? -20.183 12.256 6.159 1.00 76.94 184 ASN A CA 1
ATOM 1514 C C . ASN A 1 184 ? -20.790 12.136 7.566 1.00 76.94 184 ASN A C 1
ATOM 1516 O O . ASN A 1 184 ? -20.228 12.692 8.511 1.00 76.94 184 ASN A O 1
ATOM 1520 N N . GLU A 1 185 ? -21.871 11.363 7.742 1.00 82.44 185 GLU A N 1
ATOM 1521 C CA . GLU A 1 185 ? -22.425 11.112 9.076 1.00 82.44 185 GLU A CA 1
ATOM 1522 C C . GLU A 1 185 ? -21.444 10.337 9.965 1.00 82.44 185 GLU A C 1
ATOM 1524 O O . GLU A 1 185 ? -21.273 10.667 11.139 1.00 82.44 185 GLU A O 1
ATOM 1529 N N . GLN A 1 186 ? -20.757 9.330 9.415 1.00 83.56 186 GLN A N 1
ATOM 1530 C CA . GLN A 1 186 ? -19.752 8.562 10.152 1.00 83.56 186 GLN A CA 1
ATOM 1531 C C . GLN A 1 186 ? -18.511 9.398 10.488 1.00 83.56 186 GLN A C 1
ATOM 1533 O O . GLN A 1 186 ? -17.998 9.266 11.596 1.00 83.56 186 GLN A O 1
ATOM 1538 N N . LYS A 1 187 ? -18.044 10.274 9.589 1.00 82.50 187 LYS A N 1
ATOM 1539 C CA . LYS A 1 187 ? -16.943 11.216 9.864 1.00 82.50 187 LYS A CA 1
ATOM 1540 C C . LYS A 1 187 ? -17.315 12.166 10.995 1.00 82.50 187 LYS A C 1
ATOM 1542 O O . LYS A 1 187 ? -16.563 12.299 11.954 1.00 82.50 187 LYS A O 1
ATOM 1547 N N . HIS A 1 188 ? -18.517 12.737 10.943 1.00 83.75 188 HIS A N 1
ATOM 1548 C CA . HIS A 1 188 ? -19.009 13.589 12.019 1.00 83.75 188 HIS A CA 1
ATOM 1549 C C . HIS A 1 188 ? -19.097 12.832 13.354 1.00 83.75 188 HIS A C 1
ATOM 1551 O O . HIS A 1 188 ? -18.614 13.315 14.377 1.00 83.75 188 HIS A O 1
ATOM 1557 N N . ALA A 1 189 ? -19.648 11.614 13.347 1.00 88.50 189 ALA A N 1
ATOM 1558 C CA . ALA A 1 189 ? -19.710 10.774 14.540 1.00 88.50 189 ALA A CA 1
ATOM 1559 C C . ALA A 1 189 ? -18.310 10.433 15.079 1.00 88.50 189 ALA A C 1
ATOM 1561 O O . ALA A 1 189 ? -18.087 10.511 16.285 1.00 88.50 189 ALA A O 1
ATOM 1562 N N . ARG A 1 190 ? -17.357 10.093 14.200 1.00 88.25 190 ARG A N 1
ATOM 1563 C CA . ARG A 1 190 ? -15.950 9.843 14.547 1.00 88.25 190 ARG A CA 1
ATOM 1564 C C . ARG A 1 190 ? -15.358 11.037 15.283 1.00 88.25 190 ARG A C 1
ATOM 1566 O O . ARG A 1 190 ? -14.807 10.844 16.363 1.00 88.25 190 ARG A O 1
ATOM 1573 N N . ASP A 1 191 ? -15.488 12.234 14.723 1.00 84.38 191 ASP A N 1
ATOM 1574 C CA . ASP A 1 191 ? -14.883 13.447 15.278 1.00 84.38 191 ASP A CA 1
ATOM 1575 C C . ASP A 1 191 ? -15.466 13.759 16.666 1.00 84.38 191 ASP A C 1
ATOM 1577 O O . ASP A 1 191 ? -14.720 13.911 17.632 1.00 84.38 191 ASP A O 1
ATOM 1581 N N . VAL A 1 192 ? -16.796 13.680 16.814 1.00 89.94 192 VAL A N 1
ATOM 1582 C CA . VAL A 1 192 ? -17.473 13.841 18.114 1.00 89.94 192 VAL A CA 1
ATOM 1583 C C . VAL A 1 192 ? -16.987 12.812 19.141 1.00 89.94 192 VAL A C 1
ATOM 1585 O O . VAL A 1 192 ? -16.768 13.149 20.306 1.00 89.94 192 VAL A O 1
ATOM 1588 N N . ILE A 1 193 ? -16.819 11.547 18.744 1.00 90.50 193 ILE A N 1
ATOM 1589 C CA . ILE A 1 193 ? -16.352 10.490 19.651 1.00 90.50 193 ILE A CA 1
ATOM 1590 C C . ILE A 1 193 ? -14.898 10.736 20.066 1.00 90.50 193 ILE A C 1
ATOM 1592 O O . ILE A 1 193 ? -14.582 10.621 21.253 1.00 90.50 193 ILE A O 1
ATOM 1596 N N . ILE A 1 194 ? -14.018 11.083 19.123 1.00 85.31 194 ILE A N 1
ATOM 1597 C CA . ILE A 1 194 ? -12.603 11.361 19.395 1.00 85.31 194 ILE A CA 1
ATOM 1598 C C . ILE A 1 194 ? -12.459 12.546 20.353 1.00 85.31 194 ILE A C 1
ATOM 1600 O O . ILE A 1 194 ? -11.742 12.416 21.346 1.00 85.31 194 ILE A O 1
ATOM 1604 N N . ASP A 1 195 ? -13.194 13.637 20.137 1.00 85.50 195 ASP A N 1
ATOM 1605 C CA . ASP A 1 195 ? -13.176 14.804 21.024 1.00 85.50 195 ASP A CA 1
ATOM 1606 C C . ASP A 1 195 ? -13.590 14.429 22.453 1.00 85.50 195 ASP A C 1
ATOM 1608 O O . ASP A 1 195 ? -12.895 14.744 23.422 1.00 85.50 195 ASP A O 1
ATOM 1612 N N . ARG A 1 196 ? -14.667 13.645 22.606 1.00 89.19 196 ARG A N 1
ATOM 1613 C CA . ARG A 1 196 ? -15.116 13.150 23.921 1.00 89.19 196 ARG A CA 1
ATOM 1614 C C . ARG A 1 196 ? -14.078 12.263 24.601 1.00 89.19 196 ARG A C 1
ATOM 1616 O O . ARG A 1 196 ? -13.918 12.333 25.823 1.00 89.19 196 ARG A O 1
ATOM 1623 N N . VAL A 1 197 ? -13.384 11.422 23.835 1.00 87.25 197 VAL A N 1
ATOM 1624 C CA . VAL A 1 197 ? -12.302 10.571 24.348 1.00 87.25 197 VAL A CA 1
ATOM 1625 C C . VAL A 1 197 ? -11.121 11.428 24.807 1.00 87.25 197 VAL A C 1
ATOM 1627 O O . VAL A 1 197 ? -10.620 11.215 25.913 1.00 87.25 197 VAL A O 1
ATOM 1630 N N . ILE A 1 198 ? -10.699 12.414 24.013 1.00 84.06 198 ILE A N 1
ATOM 1631 C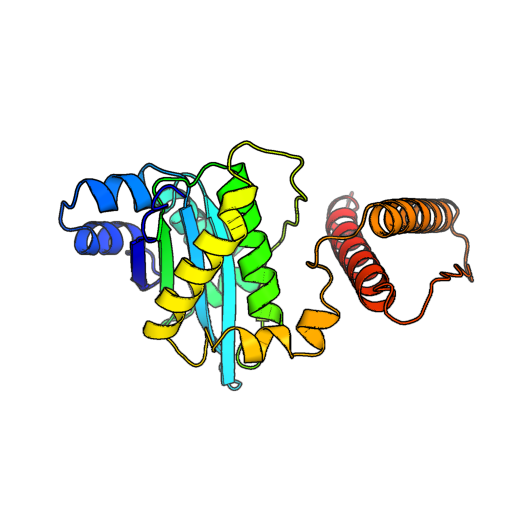 CA . ILE A 1 198 ? -9.609 13.337 24.358 1.00 84.06 198 ILE A CA 1
ATOM 1632 C C . ILE A 1 198 ? -9.954 14.120 25.630 1.00 84.06 198 ILE A C 1
ATOM 1634 O O . ILE A 1 198 ? -9.162 14.123 26.576 1.00 84.06 198 ILE A O 1
ATOM 1638 N N . ASP A 1 199 ? -11.153 14.697 25.710 1.00 86.44 199 ASP A N 1
ATOM 1639 C CA . ASP A 1 199 ? -11.633 15.432 26.884 1.00 86.44 199 ASP A CA 1
ATOM 1640 C C . ASP A 1 199 ? -11.618 14.573 28.150 1.00 86.44 199 ASP A C 1
ATOM 1642 O O . ASP A 1 199 ? -11.188 15.017 29.223 1.00 86.44 199 ASP A O 1
ATOM 1646 N N . ALA A 1 200 ? -12.082 13.324 28.042 1.00 88.69 200 ALA A N 1
ATOM 1647 C CA . ALA A 1 200 ? -12.081 12.380 29.150 1.00 88.69 200 ALA A CA 1
ATOM 1648 C C . ALA A 1 200 ? -10.658 12.043 29.613 1.00 88.69 200 ALA A C 1
ATOM 1650 O O . ALA A 1 200 ? -10.404 12.013 30.821 1.00 88.69 200 ALA A O 1
ATOM 1651 N N . LEU A 1 201 ? -9.730 11.838 28.672 1.00 84.56 201 LEU A N 1
ATOM 1652 C CA . LEU A 1 201 ? -8.324 11.561 28.962 1.00 84.56 201 LEU A CA 1
ATOM 1653 C C . LEU A 1 201 ? -7.636 12.754 29.638 1.00 84.56 201 LEU A C 1
ATOM 1655 O O . LEU A 1 201 ? -6.998 12.576 30.678 1.00 84.56 201 LEU A O 1
ATOM 1659 N N . LEU A 1 202 ? -7.801 13.967 29.100 1.00 85.75 202 LEU A N 1
ATOM 1660 C CA . LEU A 1 202 ? -7.236 15.199 29.667 1.00 85.75 202 LEU A CA 1
ATOM 1661 C C . LEU A 1 202 ? -7.793 15.484 31.066 1.00 85.75 202 LEU A C 1
ATOM 1663 O O . LEU A 1 202 ? -7.048 15.847 31.976 1.00 85.75 202 LEU A O 1
ATOM 1667 N N . SER A 1 203 ? -9.086 15.230 31.262 1.00 90.19 203 SER A N 1
ATOM 1668 C CA . SER A 1 203 ? -9.772 15.407 32.545 1.00 90.19 203 SER A CA 1
ATOM 1669 C C . SER A 1 203 ? -9.577 14.236 33.519 1.00 90.19 203 SER A C 1
ATOM 1671 O O . SER A 1 203 ? -10.172 14.241 34.596 1.00 90.19 203 SER A O 1
ATOM 1673 N N . LYS A 1 204 ? -8.795 13.207 33.153 1.00 88.06 204 LYS A N 1
ATOM 1674 C CA . LYS A 1 204 ? -8.590 11.965 33.928 1.00 88.06 204 LYS A CA 1
ATOM 1675 C C . LYS A 1 204 ? -9.899 11.279 34.361 1.00 88.06 204 LYS A C 1
ATOM 1677 O O . LYS A 1 204 ? -9.946 10.614 35.400 1.00 88.06 204 LYS A O 1
ATOM 1682 N N . LYS A 1 205 ? -10.968 11.423 33.572 1.00 87.88 205 LYS A N 1
ATOM 1683 C CA . LYS A 1 205 ? -12.270 10.792 33.826 1.00 87.88 205 LYS A CA 1
ATOM 1684 C C . LYS A 1 205 ? -12.183 9.294 33.525 1.00 87.88 205 LYS A C 1
ATOM 1686 O O . LYS A 1 205 ? -11.551 8.875 32.558 1.00 87.88 205 LYS A O 1
ATOM 1691 N N . ARG A 1 206 ? -12.828 8.469 34.351 1.00 87.31 206 ARG A N 1
ATOM 1692 C CA . ARG A 1 206 ? -12.914 7.006 34.180 1.00 87.31 206 ARG A CA 1
ATOM 1693 C C . ARG A 1 206 ? -14.365 6.574 33.980 1.00 87.31 206 ARG A C 1
ATOM 1695 O O . ARG A 1 206 ? -15.275 7.327 34.313 1.00 87.31 206 ARG A O 1
ATOM 1702 N N . GLY A 1 207 ? -14.572 5.383 33.415 1.00 87.00 207 GLY A N 1
ATOM 1703 C CA . GLY A 1 207 ? -15.908 4.789 33.255 1.00 87.00 207 GLY A CA 1
ATOM 1704 C C . GLY A 1 207 ? -16.841 5.570 32.327 1.00 87.00 207 GLY A C 1
ATOM 1705 O O . GLY A 1 207 ? -18.033 5.653 32.596 1.00 87.00 207 GLY A O 1
ATOM 1706 N N . GLN A 1 208 ? -16.304 6.197 31.277 1.00 88.75 208 GLN A N 1
ATOM 1707 C CA . GLN A 1 208 ? -17.125 6.928 30.311 1.00 88.75 208 GLN A CA 1
ATOM 1708 C C . GLN A 1 208 ? -17.855 5.945 29.391 1.00 88.75 208 GLN A C 1
ATOM 1710 O O . GLN A 1 208 ? -17.245 5.002 28.888 1.00 88.75 208 GLN A O 1
ATOM 1715 N N . LEU A 1 209 ? -19.146 6.184 29.169 1.00 90.00 209 LEU A N 1
ATOM 1716 C CA . LEU A 1 209 ? -19.971 5.435 28.228 1.00 90.00 209 LEU A CA 1
ATOM 1717 C C . LEU A 1 209 ? -20.294 6.336 27.036 1.00 90.00 209 LEU A C 1
ATOM 1719 O O . LEU A 1 209 ? -20.835 7.425 27.214 1.00 90.00 209 LEU A O 1
ATOM 1723 N N . ILE A 1 210 ? -19.964 5.869 25.834 1.00 88.25 210 ILE A N 1
ATOM 1724 C CA . ILE A 1 210 ? -20.325 6.516 24.572 1.00 88.25 210 ILE A CA 1
ATOM 1725 C C . ILE A 1 210 ? -21.270 5.564 23.846 1.00 88.25 210 ILE A C 1
ATOM 1727 O O . ILE A 1 210 ? -20.891 4.434 23.538 1.00 88.25 210 ILE A O 1
ATOM 1731 N N . LEU A 1 211 ? -22.502 6.010 23.612 1.00 88.88 211 LEU A N 1
ATOM 1732 C CA . LEU A 1 211 ? -23.506 5.251 22.876 1.00 88.88 211 LEU A CA 1
ATOM 1733 C C . LEU A 1 211 ? -23.502 5.704 21.415 1.00 88.88 211 LEU A C 1
ATOM 1735 O O . LEU A 1 211 ? -23.577 6.899 21.140 1.00 88.88 211 LEU A O 1
ATOM 1739 N N . VAL A 1 212 ? -23.401 4.747 20.493 1.00 87.19 212 VAL A N 1
ATOM 1740 C CA . VAL A 1 212 ? -23.411 4.997 19.047 1.00 87.19 212 VAL A CA 1
ATOM 1741 C C . VAL A 1 212 ? -24.593 4.249 18.446 1.00 87.19 212 VAL A C 1
ATOM 1743 O O . VAL A 1 212 ? -24.619 3.017 18.445 1.00 87.19 212 VAL A O 1
ATOM 1746 N N . GLU A 1 213 ? -25.569 4.996 17.942 1.00 87.88 213 GLU A N 1
ATOM 1747 C CA . GLU A 1 213 ? -26.798 4.461 17.357 1.00 87.88 213 GLU A CA 1
ATOM 1748 C C . GLU A 1 213 ? -26.785 4.589 15.831 1.00 87.88 213 GLU A C 1
ATOM 1750 O O . GLU A 1 213 ? -26.152 5.473 15.260 1.00 87.88 213 GLU A O 1
ATOM 1755 N N . GLY A 1 214 ? -27.473 3.670 15.159 1.00 86.12 214 GLY A N 1
ATOM 1756 C CA . GLY A 1 214 ? -27.627 3.675 13.709 1.00 86.12 214 GLY A CA 1
ATOM 1757 C C . GLY A 1 214 ? -28.332 2.415 13.227 1.00 86.12 214 GLY A C 1
ATOM 1758 O O . GLY A 1 214 ? -28.300 1.383 13.906 1.00 86.12 214 GLY A O 1
ATOM 1759 N N . GLU A 1 215 ? -28.941 2.471 12.050 1.00 86.00 215 GLU A N 1
ATOM 1760 C CA . GLU A 1 215 ? -29.686 1.349 11.470 1.00 86.00 215 GLU A CA 1
ATOM 1761 C C . GLU A 1 215 ? -2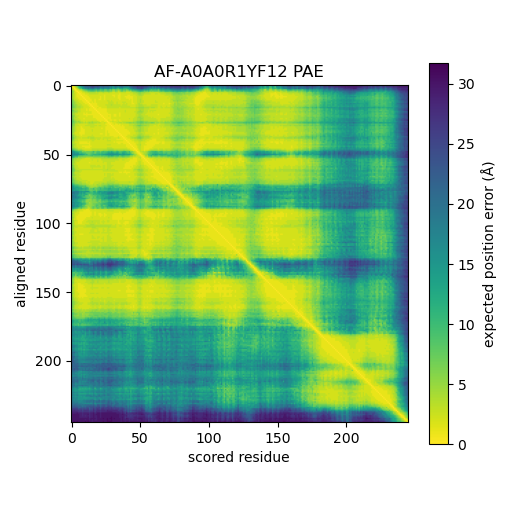8.797 0.136 11.142 1.00 86.00 215 GLU A C 1
ATOM 1763 O O . GLU A 1 215 ? -27.563 0.211 11.088 1.00 86.00 215 GLU A O 1
ATOM 1768 N N . ALA A 1 216 ? -29.403 -1.038 10.955 1.00 81.12 216 ALA A N 1
ATOM 1769 C CA . ALA A 1 216 ? -28.667 -2.222 10.515 1.00 81.12 216 ALA A CA 1
ATOM 1770 C C . ALA A 1 216 ? -27.979 -1.944 9.166 1.00 81.12 216 ALA A C 1
ATOM 1772 O O . ALA A 1 216 ? -28.583 -1.392 8.257 1.00 81.12 216 ALA A O 1
ATOM 1773 N N . GLY A 1 217 ? -26.697 -2.298 9.046 1.00 76.25 217 GLY A N 1
ATOM 1774 C CA . GLY A 1 217 ? -25.920 -2.023 7.833 1.00 76.25 217 GLY A CA 1
ATOM 1775 C C . GLY A 1 217 ? -25.326 -0.611 7.734 1.00 76.25 217 GLY A C 1
ATOM 1776 O O . GLY A 1 217 ? -24.539 -0.374 6.827 1.00 76.25 217 GLY A O 1
ATOM 1777 N N . SER A 1 218 ? -25.570 0.293 8.694 1.00 80.62 218 SER A N 1
ATOM 1778 C CA . SER A 1 218 ? -25.030 1.669 8.689 1.00 80.62 218 SER A CA 1
ATOM 1779 C C . SER A 1 218 ? -23.506 1.786 8.909 1.00 80.62 218 SER A C 1
ATOM 1781 O O . SER A 1 218 ? -23.002 2.857 9.239 1.00 80.62 218 SER A O 1
ATOM 1783 N N . GLY A 1 219 ? -22.757 0.681 8.830 1.00 80.38 219 GLY A N 1
ATOM 1784 C CA . GLY A 1 219 ? -21.299 0.671 8.992 1.00 80.38 219 GLY A CA 1
ATOM 1785 C C . GLY A 1 219 ? -20.778 0.961 10.408 1.00 80.38 219 GLY A C 1
ATOM 1786 O O . GLY A 1 219 ? -19.624 1.345 10.559 1.00 80.38 219 GLY A O 1
ATOM 1787 N N . LYS A 1 220 ? -21.574 0.748 11.470 1.00 86.88 220 LYS A N 1
ATOM 1788 C CA . LYS A 1 220 ? -21.136 0.961 12.874 1.00 86.88 220 LYS A CA 1
ATOM 1789 C C . LYS A 1 220 ? -19.814 0.262 13.218 1.00 86.88 220 LYS A C 1
ATOM 1791 O O . LYS A 1 220 ? -18.973 0.838 13.899 1.00 86.88 220 LYS A O 1
ATOM 1796 N N . THR A 1 221 ? -19.624 -0.971 12.747 1.00 82.19 221 THR A N 1
ATOM 1797 C CA . THR A 1 221 ? -18.392 -1.739 12.988 1.00 82.19 221 THR A CA 1
ATOM 1798 C C . THR A 1 221 ? -17.179 -1.090 12.326 1.00 82.19 221 THR A C 1
ATOM 1800 O O . THR A 1 221 ? -16.126 -1.017 12.953 1.00 82.19 221 THR A O 1
ATOM 1803 N N . VAL A 1 222 ? -17.344 -0.573 11.104 1.00 79.12 222 VAL A N 1
ATOM 1804 C CA . VAL A 1 222 ? -16.306 0.178 10.385 1.00 79.12 222 VAL A CA 1
ATOM 1805 C C . VAL A 1 222 ? -15.938 1.421 11.187 1.00 79.12 222 VAL A C 1
ATOM 1807 O O . VAL A 1 222 ? -14.790 1.545 11.597 1.00 79.12 222 VAL A O 1
ATOM 1810 N N . LEU A 1 223 ? -16.924 2.251 11.546 1.00 81.69 223 LEU A N 1
ATOM 1811 C CA . LEU A 1 223 ? -16.720 3.456 12.357 1.00 81.69 223 LEU A CA 1
ATOM 1812 C C . LEU A 1 223 ? -15.941 3.170 13.653 1.00 81.69 223 LEU A C 1
ATOM 1814 O O . LEU A 1 223 ? -14.962 3.850 13.961 1.00 81.69 223 LEU A O 1
ATOM 1818 N N . LEU A 1 224 ? -16.348 2.142 14.406 1.00 83.94 224 LEU A N 1
ATOM 1819 C CA . LEU A 1 224 ? -15.669 1.756 15.645 1.00 83.94 224 LEU A CA 1
ATOM 1820 C C . LEU A 1 224 ? -14.231 1.296 15.388 1.00 83.94 224 LEU A C 1
ATOM 1822 O O . LEU A 1 224 ? -13.326 1.699 16.119 1.00 83.94 224 LEU A O 1
ATOM 1826 N N . SER A 1 225 ? -14.007 0.480 14.356 1.00 74.62 225 SER A N 1
ATOM 1827 C CA . SER A 1 225 ? -12.664 0.027 13.988 1.00 74.62 225 SER A CA 1
ATOM 1828 C C . SER A 1 225 ? -11.743 1.203 13.639 1.00 74.62 225 SER A C 1
ATOM 1830 O O . SER A 1 225 ? -10.613 1.242 14.134 1.00 74.62 225 SER A O 1
ATOM 1832 N N . THR A 1 226 ? -12.244 2.197 12.888 1.00 74.00 226 THR A N 1
ATOM 1833 C CA . THR A 1 226 ? -11.523 3.426 12.523 1.00 74.00 226 THR A CA 1
ATOM 1834 C C . THR A 1 226 ? -11.141 4.211 13.764 1.00 74.00 226 THR A C 1
ATOM 1836 O O . THR A 1 226 ? -9.975 4.554 13.946 1.00 74.00 226 THR A O 1
ATOM 1839 N N . ILE A 1 227 ? -12.079 4.412 14.689 1.00 81.19 227 ILE A N 1
ATOM 1840 C CA . ILE A 1 227 ? -11.812 5.126 15.943 1.00 81.19 227 ILE A CA 1
ATOM 1841 C C . ILE A 1 227 ? -10.746 4.405 16.779 1.00 81.19 227 ILE A C 1
ATOM 1843 O O . ILE A 1 227 ? -9.798 5.039 17.246 1.00 81.19 227 ILE A O 1
ATOM 1847 N N . PHE A 1 228 ? -10.845 3.081 16.953 1.00 80.12 228 PHE A N 1
ATOM 1848 C CA . PHE A 1 228 ? -9.838 2.314 17.698 1.00 80.12 228 PHE A CA 1
ATOM 1849 C C . PHE A 1 228 ? -8.454 2.388 17.052 1.00 80.12 228 PHE A C 1
ATOM 1851 O O . PHE A 1 228 ? -7.448 2.508 17.760 1.00 80.12 228 PHE A O 1
ATOM 1858 N N . TYR A 1 229 ? -8.398 2.321 15.723 1.00 69.69 229 TYR A N 1
ATOM 1859 C CA . TYR A 1 229 ? -7.161 2.473 14.973 1.00 69.69 229 TYR A CA 1
ATOM 1860 C C . TYR A 1 229 ? -6.537 3.858 15.197 1.00 69.69 229 TYR A C 1
ATOM 1862 O O . TYR A 1 229 ? -5.385 3.936 15.634 1.00 69.69 229 TYR A O 1
ATOM 1870 N N . L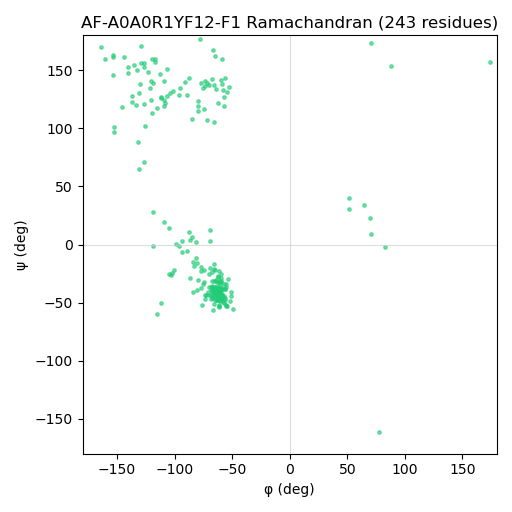EU A 1 230 ? -7.305 4.936 15.011 1.00 67.56 230 LEU A N 1
ATOM 1871 C CA . LEU A 1 230 ? -6.844 6.315 15.204 1.00 67.56 230 LEU A CA 1
ATOM 1872 C C . LEU A 1 230 ? -6.354 6.562 16.632 1.00 67.56 230 LEU A C 1
ATOM 1874 O O . LEU A 1 230 ? -5.263 7.097 16.830 1.00 67.56 230 LEU A O 1
ATOM 1878 N N . ILE A 1 231 ? -7.096 6.095 17.641 1.00 72.50 231 ILE A N 1
ATOM 1879 C CA . ILE A 1 231 ? -6.678 6.193 19.047 1.00 72.50 231 ILE A CA 1
ATOM 1880 C C . ILE A 1 231 ? -5.348 5.462 19.261 1.00 72.50 231 ILE A C 1
ATOM 1882 O O . ILE A 1 231 ? -4.435 6.004 19.886 1.00 72.50 231 ILE A O 1
ATOM 1886 N N . ARG A 1 232 ? -5.194 4.244 18.726 1.00 67.06 232 ARG A N 1
ATOM 1887 C CA . ARG A 1 232 ? -3.941 3.479 18.824 1.00 67.06 232 ARG A CA 1
ATOM 1888 C C . ARG A 1 232 ? -2.768 4.217 18.173 1.00 67.06 232 ARG A C 1
ATOM 1890 O O . ARG A 1 232 ? -1.669 4.191 18.731 1.00 67.06 232 ARG A O 1
ATOM 1897 N N . VAL A 1 233 ? -2.974 4.840 17.013 1.00 60.22 233 VAL A N 1
ATOM 1898 C CA . VAL A 1 233 ? -1.943 5.628 16.317 1.00 60.22 233 VAL A CA 1
ATOM 1899 C C . VAL A 1 233 ? -1.573 6.870 17.134 1.00 60.22 233 VAL A C 1
ATOM 1901 O O . VAL A 1 233 ? -0.396 7.042 17.453 1.00 60.22 233 VAL A O 1
ATOM 1904 N N . CYS A 1 234 ? -2.557 7.664 17.565 1.00 58.66 234 CYS A N 1
ATOM 1905 C CA . CYS A 1 234 ? -2.359 8.874 18.372 1.00 58.66 234 CYS A CA 1
ATOM 1906 C C . CYS A 1 234 ? -1.672 8.598 19.721 1.00 58.66 234 CYS A C 1
ATOM 1908 O O . CYS A 1 234 ? -0.808 9.362 20.159 1.00 58.66 234 CYS A O 1
ATOM 1910 N N . LEU A 1 235 ? -2.005 7.492 20.392 1.00 56.84 235 LEU A N 1
ATOM 1911 C CA . LEU A 1 235 ? -1.352 7.109 21.649 1.00 56.84 235 LEU A CA 1
ATOM 1912 C C . LEU A 1 235 ? 0.119 6.720 21.442 1.00 56.84 235 LEU A C 1
ATOM 1914 O O . LEU A 1 235 ? 0.956 7.037 22.288 1.00 56.84 235 LEU A O 1
ATOM 1918 N N . LYS A 1 236 ? 0.461 6.082 20.314 1.00 47.81 236 LYS A N 1
ATOM 1919 C CA . LYS A 1 236 ? 1.855 5.747 19.982 1.00 47.81 236 LYS A CA 1
ATOM 1920 C C . LYS A 1 236 ? 2.706 6.985 19.702 1.00 47.81 236 LYS A C 1
ATOM 1922 O O . LYS A 1 236 ? 3.853 7.025 20.140 1.00 47.81 236 LYS A O 1
ATOM 1927 N N . THR A 1 237 ? 2.172 7.992 19.013 1.00 44.50 237 THR A N 1
ATOM 1928 C CA . THR A 1 237 ? 2.875 9.268 18.785 1.00 44.50 237 THR A CA 1
ATOM 1929 C C . THR A 1 237 ? 3.012 10.088 20.068 1.00 44.50 237 THR A C 1
ATOM 1931 O O . THR A 1 237 ? 4.066 10.671 20.311 1.00 44.50 237 THR A O 1
ATOM 1934 N N . SER A 1 238 ? 2.009 10.058 20.947 1.00 42.50 238 SER A N 1
ATOM 1935 C CA . SER A 1 238 ? 2.032 10.777 22.231 1.00 42.50 238 SER A CA 1
ATOM 1936 C C . SER A 1 238 ? 3.020 10.194 23.253 1.00 42.50 238 SER A C 1
ATOM 1938 O O . SER A 1 238 ? 3.501 10.921 24.122 1.00 42.50 238 SER A O 1
ATOM 1940 N N . PHE A 1 239 ? 3.352 8.900 23.158 1.00 32.47 239 PHE A N 1
ATOM 1941 C CA . PHE A 1 239 ? 4.322 8.254 24.053 1.00 32.47 239 PHE A CA 1
ATOM 1942 C C . PHE A 1 239 ? 5.779 8.638 23.733 1.00 32.47 239 PHE A C 1
ATOM 1944 O O . PHE A 1 239 ? 6.631 8.597 24.614 1.00 32.47 239 PHE A O 1
ATOM 1951 N N . LEU A 1 240 ? 6.066 9.085 22.504 1.00 32.91 240 LEU A N 1
ATOM 1952 C CA . LEU A 1 240 ? 7.390 9.593 22.113 1.00 32.91 240 LEU A CA 1
ATOM 1953 C C . LEU A 1 240 ? 7.604 11.074 22.477 1.00 32.91 240 LEU A C 1
ATOM 1955 O O . LEU A 1 240 ? 8.741 11.528 22.518 1.00 32.91 240 LEU A O 1
ATOM 1959 N N . ALA A 1 241 ? 6.540 11.819 22.793 1.00 32.91 241 ALA A N 1
ATOM 1960 C CA . ALA A 1 241 ? 6.613 13.234 23.178 1.00 32.91 241 ALA A CA 1
ATOM 1961 C C . ALA A 1 241 ? 6.689 13.466 24.704 1.00 32.91 241 ALA A C 1
ATOM 1963 O O . ALA A 1 241 ? 6.693 14.610 25.157 1.00 32.91 241 ALA A O 1
ATOM 1964 N N . LYS A 1 242 ? 6.740 12.401 25.517 1.00 32.41 242 LYS A N 1
ATOM 1965 C CA . LYS A 1 242 ? 6.846 12.482 26.984 1.00 32.41 242 LYS A CA 1
ATOM 1966 C C . LYS A 1 242 ? 7.945 11.572 27.530 1.00 32.41 242 LYS A C 1
ATOM 1968 O O . LYS A 1 242 ? 7.673 10.656 28.297 1.00 32.41 242 LYS A O 1
ATOM 1973 N N . VAL A 1 243 ? 9.192 11.873 27.178 1.00 30.19 243 VAL A N 1
ATOM 1974 C CA . VAL A 1 243 ? 10.337 11.580 28.053 1.00 30.19 243 VAL A CA 1
ATOM 1975 C C . VAL A 1 243 ? 11.203 12.838 28.147 1.00 30.19 243 VAL A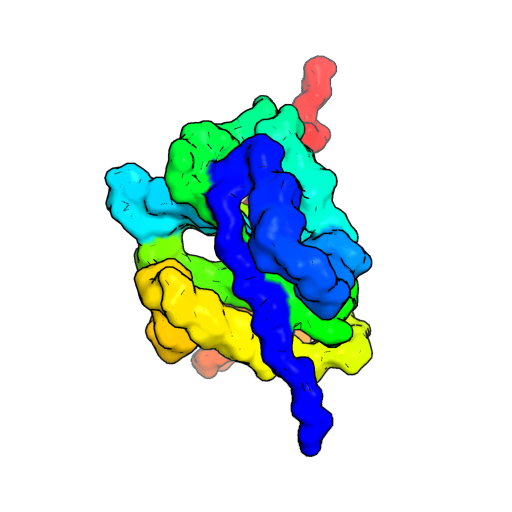 C 1
ATOM 1977 O O . VAL A 1 243 ? 12.111 13.014 27.339 1.00 30.19 243 VAL A O 1
ATOM 1980 N N . PRO A 1 244 ? 10.929 13.748 29.094 1.00 28.94 244 PRO A N 1
ATOM 1981 C CA . PRO A 1 244 ? 11.987 14.551 29.673 1.00 28.94 244 PRO A CA 1
ATOM 1982 C C . PRO A 1 244 ? 12.701 13.691 30.726 1.00 28.94 244 PRO A C 1
ATOM 1984 O O . PRO A 1 244 ? 12.055 13.144 31.624 1.00 28.94 244 PRO A O 1
ATOM 1987 N N . VAL A 1 245 ? 14.015 13.539 30.563 1.00 35.94 245 VAL A N 1
ATOM 1988 C CA . VAL A 1 245 ? 14.928 13.238 31.677 1.00 35.94 245 VAL A CA 1
ATOM 1989 C C . VAL A 1 245 ? 14.877 14.398 32.665 1.00 35.94 245 VAL A C 1
ATOM 1991 O O . VAL A 1 245 ? 14.803 15.552 32.182 1.00 35.94 245 VAL A O 1
#

Secondary structure (DSSP, 8-state):
-------EEEEEE-STTHHHHHHHHHTT-HHHHIIIIIS-EEEEEEEE-TTSSEEEEEEEES-HHHHHHHIIIIIHHH-HHHHHHHT-TT-EEEEEE-TT--HHHHHHHHHHHHHHHHH-TTEEEEE----------TTGGGHHHHHHHHHHHHHHH-TTTS--HHHHHTSHHHHT-TTSPPPHHHHHHHHHHHHHHHHHHHTT--S--------TTS-HHHHHHHHHHHHHHHHHHHHHS----

InterPro domains:
  IPR000305 GIY-YIG endonuclease [PF01541] (41-112)
  IPR000305 GIY-YIG endonuclease [PS50164] (38-129)
  IPR027417 P-loop containing nucleoside triphosphate hydrolase [SSF52540] (127-229)
  IPR035901 GIY-YIG endonuclease superfamily [SSF82771] (40-99)

Nearest PDB structures (foldseek):
  3epg-assembly1_A-2  TM=3.680E-01  e=5.336E-01  Homo sapiens
  4f4z-assembly1_B  TM=3.729E-01  e=2.004E+00  Saccharolobus solfataricus P2
  4nlg-assembly1_A  TM=3.859E-01  e=3.290E+00  Sulfolobus acidocaldarius
  1k1s-assembly1_A  TM=3.502E-01  e=3.882E+00  Saccharolobus solfataricus
  6cbq-assembly1_A  TM=2.361E-01  e=9.378E+00  Pseudomonas aeruginosa

Solvent-accessible surface area (backbone atoms only — not comparable to full-atom values): 14020 Å² total; per-residue (Å²): 130,82,84,84,75,78,62,50,72,50,80,42,61,49,54,96,60,31,56,62,53,46,52,62,71,36,65,82,37,65,67,53,42,42,27,54,47,73,28,36,20,33,36,37,41,36,30,80,35,97,89,59,45,28,36,40,34,62,42,61,40,63,41,51,54,65,51,51,50,42,44,59,70,49,46,26,77,79,31,72,76,36,32,57,51,65,66,33,93,70,20,32,27,38,46,34,16,40,99,79,46,37,77,68,52,28,50,52,49,37,51,51,50,52,40,48,47,66,20,31,87,3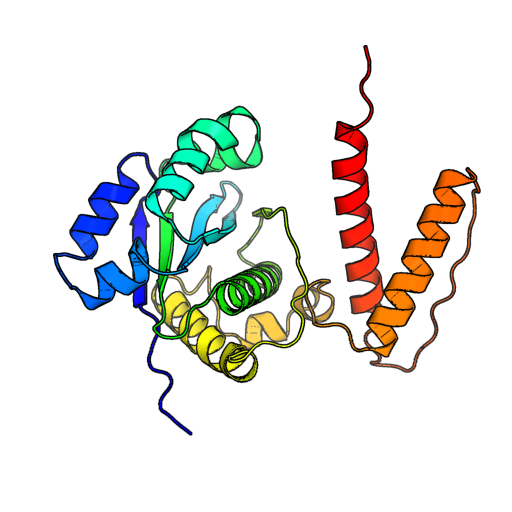5,48,76,41,80,52,78,90,80,86,78,90,77,73,95,58,97,63,61,88,50,45,67,62,53,46,52,52,43,49,58,54,48,20,77,79,36,54,70,82,30,55,64,67,65,65,24,66,70,23,69,54,34,68,37,28,48,72,56,86,66,51,72,69,49,47,53,51,48,52,57,50,49,52,52,50,51,52,31,58,77,66,69,58,74,90,81,84,84,88,87,87,76,64,92,86,69,47,63,61,22,52,51,36,28,50,54,50,51,51,54,53,54,53,58,58,54,59,73,76,66,74,81,131

Organism: NCBI:txid1423786

Foldseek 3Di:
DPPQDFKDKDKDFQALCRVVVLVVVCVPVPVSCCFQAQAKKKKKKWDADPVFFIEIEIDIDNGPNVVSVCLLPPVLVVDVSSVCRNPGPRMMMMIIGGPPDDPLLNLLLSLVLLLLQQLQPRHPHYDDQDDDDDDDDDCPVVNVVRSQSVLVVVCVVPCNRRPDSVSSCPGPCSLLPLSPDQDPVLVVVLVVVLVVVVVCVVVVNPDDDDDDDDDPPNSPSNSVNNSVVVVVSVVVVVVVVDDDD